Protein AF-A0A966PW19-F1 (afdb_monomer_lite)

Radius of gyration: 15.67 Å; chains: 1; bounding box: 40×34×44 Å

Structure (mmCIF, N/CA/C/O backbone):
data_AF-A0A966PW19-F1
#
_entry.id   AF-A0A966PW19-F1
#
loop_
_atom_site.group_PDB
_atom_site.id
_atom_site.type_symbol
_atom_site.label_atom_id
_atom_site.label_alt_id
_atom_site.label_comp_id
_atom_site.label_asym_id
_atom_site.label_entity_id
_atom_site.label_seq_id
_atom_site.pdbx_PDB_ins_code
_atom_site.Cartn_x
_atom_site.Cartn_y
_atom_site.Cartn_z
_atom_site.occupancy
_atom_site.B_iso_or_equiv
_atom_site.auth_seq_id
_atom_site.auth_comp_id
_atom_site.auth_asym_id
_atom_site.auth_atom_id
_atom_site.pdbx_PDB_model_num
ATOM 1 N N . MET A 1 1 ? -15.808 0.873 10.551 1.00 94.31 1 MET A N 1
ATOM 2 C CA . MET A 1 1 ? -14.466 1.493 10.553 1.00 94.31 1 MET A CA 1
ATOM 3 C C . MET A 1 1 ? -14.352 2.366 9.323 1.00 94.31 1 MET A C 1
ATOM 5 O O . MET A 1 1 ? -14.835 1.969 8.266 1.00 94.31 1 MET A O 1
ATOM 9 N N . ARG A 1 2 ? -13.757 3.544 9.456 1.00 96.56 2 ARG A N 1
ATOM 10 C CA . ARG A 1 2 ? -13.567 4.499 8.374 1.00 96.56 2 ARG A CA 1
ATOM 11 C C . ARG A 1 2 ? -12.199 4.274 7.739 1.00 96.56 2 ARG A C 1
ATOM 13 O O . ARG A 1 2 ? -11.193 4.215 8.448 1.00 96.56 2 ARG A O 1
ATOM 20 N N . ILE A 1 3 ? -12.162 4.140 6.419 1.00 96.69 3 ILE A N 1
ATOM 21 C CA . ILE A 1 3 ? -10.943 3.849 5.664 1.00 96.69 3 ILE A CA 1
ATOM 22 C C . ILE A 1 3 ? -10.551 5.012 4.762 1.00 96.69 3 ILE A C 1
ATOM 24 O O . ILE A 1 3 ? -11.397 5.697 4.180 1.00 96.69 3 ILE A O 1
ATOM 28 N N . LEU A 1 4 ? -9.244 5.205 4.626 1.00 95.94 4 LEU A N 1
ATOM 29 C CA . LEU A 1 4 ? -8.656 6.117 3.665 1.00 95.94 4 LEU A CA 1
ATOM 30 C C . LEU A 1 4 ? -7.568 5.419 2.852 1.00 95.94 4 LEU A C 1
ATOM 32 O O . LEU A 1 4 ? -6.870 4.535 3.340 1.00 95.94 4 LEU A O 1
ATOM 36 N N . ILE A 1 5 ? -7.450 5.785 1.584 1.00 95.44 5 ILE A N 1
ATOM 37 C CA . ILE A 1 5 ? -6.568 5.112 0.636 1.00 95.44 5 ILE A CA 1
ATOM 38 C C . ILE A 1 5 ? -5.704 6.142 -0.075 1.00 95.44 5 ILE A C 1
ATOM 40 O O . ILE A 1 5 ? -6.200 7.175 -0.518 1.00 95.44 5 ILE A O 1
ATOM 44 N N . THR A 1 6 ? -4.410 5.870 -0.196 1.00 95.56 6 THR A N 1
ATOM 45 C CA . THR A 1 6 ? -3.459 6.713 -0.933 1.00 95.56 6 THR A CA 1
ATOM 46 C C . THR A 1 6 ? -2.477 5.841 -1.710 1.00 95.56 6 THR A C 1
ATOM 48 O O . THR A 1 6 ? -2.189 4.708 -1.321 1.00 95.56 6 THR A O 1
ATOM 51 N N . GLY A 1 7 ? -1.997 6.328 -2.849 1.00 94.31 7 GLY A N 1
ATOM 52 C CA . GLY A 1 7 ? -1.055 5.589 -3.682 1.00 94.31 7 GLY A CA 1
ATOM 53 C C . GLY A 1 7 ? -0.977 6.121 -5.104 1.00 94.31 7 GLY A C 1
ATOM 54 O O . GLY A 1 7 ? -1.360 7.252 -5.392 1.00 94.31 7 GLY A O 1
ATOM 55 N N . ASP A 1 8 ? -0.479 5.290 -6.005 1.00 89.81 8 ASP A N 1
ATOM 56 C CA . ASP A 1 8 ? -0.258 5.632 -7.404 1.00 89.81 8 ASP A CA 1
ATOM 57 C C . ASP A 1 8 ? -1.395 5.118 -8.323 1.00 89.81 8 ASP A C 1
ATOM 59 O O . ASP A 1 8 ? -2.581 5.160 -7.982 1.00 89.81 8 ASP A O 1
ATOM 63 N N . SER A 1 9 ? -1.060 4.631 -9.525 1.00 87.31 9 SER A N 1
ATOM 64 C CA . SER A 1 9 ? -2.015 4.001 -10.441 1.00 87.31 9 SER A CA 1
ATOM 65 C C . SER A 1 9 ? -2.756 2.802 -9.847 1.00 87.31 9 SER A C 1
ATOM 67 O O . SER A 1 9 ? -3.875 2.547 -10.288 1.00 87.31 9 SER A O 1
ATOM 69 N N . PHE A 1 10 ? -2.192 2.101 -8.857 1.00 88.25 10 PHE A N 1
ATOM 70 C CA . PHE A 1 10 ? -2.836 0.939 -8.231 1.00 88.25 10 PHE A CA 1
ATOM 71 C C . PHE A 1 10 ? -4.074 1.312 -7.403 1.00 88.25 10 PHE A C 1
ATOM 73 O O . PHE A 1 10 ? -4.913 0.451 -7.133 1.00 88.25 10 PHE A O 1
ATOM 80 N N . THR A 1 11 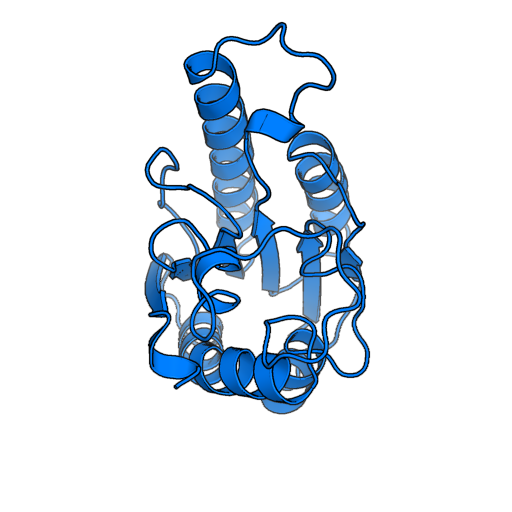? -4.212 2.590 -7.036 1.00 89.94 11 THR A N 1
ATOM 81 C CA . THR A 1 11 ? -5.345 3.129 -6.269 1.00 89.94 11 THR A CA 1
ATOM 82 C C . THR A 1 11 ? -6.084 4.253 -7.000 1.00 89.94 11 THR A C 1
ATOM 84 O O . THR A 1 11 ? -6.960 4.894 -6.423 1.00 89.94 11 THR A O 1
ATOM 87 N N . TYR A 1 12 ? -5.767 4.508 -8.277 1.00 84.94 12 TYR A N 1
ATOM 88 C CA . TYR A 1 12 ? -6.318 5.637 -9.044 1.00 84.94 12 TYR A CA 1
ATOM 89 C C . TYR A 1 12 ? -7.846 5.617 -9.181 1.00 84.94 12 TYR A C 1
ATOM 91 O O . TYR A 1 12 ? -8.479 6.669 -9.270 1.00 84.94 12 TYR A O 1
ATOM 99 N N . SER A 1 13 ? -8.451 4.431 -9.210 1.00 82.94 13 SER A N 1
ATOM 100 C CA . SER A 1 13 ? -9.901 4.269 -9.282 1.00 82.94 13 SER A CA 1
ATOM 101 C C . SER A 1 13 ? -10.420 3.378 -8.164 1.00 82.94 13 SER A C 1
ATOM 103 O O . SER A 1 13 ? -9.838 2.342 -7.853 1.00 82.94 13 SER A O 1
ATOM 105 N N . TYR A 1 14 ? -11.568 3.758 -7.606 1.00 82.25 14 TYR A N 1
ATOM 106 C CA . TYR A 1 14 ? -12.263 2.955 -6.603 1.00 82.25 14 TYR A CA 1
ATOM 107 C C . TYR A 1 14 ? -13.232 1.943 -7.225 1.00 82.25 14 TYR A C 1
ATOM 109 O O . TYR A 1 14 ? -13.159 0.757 -6.933 1.00 82.25 14 TYR A O 1
ATOM 117 N N . LYS A 1 15 ? -14.134 2.401 -8.102 1.00 86.38 15 LYS A N 1
ATOM 118 C CA . LYS A 1 15 ? -15.212 1.559 -8.639 1.00 86.38 15 LYS A CA 1
ATOM 119 C C . LYS A 1 15 ? -14.673 0.408 -9.488 1.00 86.38 15 LYS A C 1
ATOM 121 O O . LYS A 1 15 ? -13.817 0.623 -10.344 1.00 86.38 15 LYS A O 1
ATOM 126 N N . ASN A 1 16 ? -15.254 -0.771 -9.300 1.00 85.31 16 ASN A N 1
ATOM 127 C CA . ASN A 1 16 ? -14.919 -2.045 -9.927 1.00 85.31 16 ASN A CA 1
ATOM 128 C C . ASN A 1 16 ? -13.482 -2.527 -9.665 1.00 85.31 16 ASN A C 1
ATOM 130 O O . ASN A 1 16 ? -12.959 -3.321 -10.450 1.00 85.31 16 ASN A O 1
ATOM 134 N N . THR A 1 17 ? -12.840 -2.075 -8.582 1.00 90.12 17 THR A N 1
ATOM 135 C CA . THR A 1 17 ? -11.475 -2.494 -8.231 1.00 90.12 17 THR A CA 1
ATOM 136 C C . THR A 1 17 ? -11.429 -3.388 -6.996 1.00 90.12 17 THR A C 1
ATOM 138 O O . THR A 1 17 ? -12.411 -3.554 -6.269 1.00 90.12 17 THR A O 1
ATOM 141 N N . TRP A 1 18 ? -10.259 -3.979 -6.739 1.00 91.75 18 TRP A N 1
ATOM 142 C CA . TRP A 1 18 ? -10.003 -4.767 -5.529 1.00 91.75 18 TRP A CA 1
ATOM 143 C C . TRP A 1 18 ? -10.274 -3.956 -4.253 1.00 91.75 18 TRP A C 1
ATOM 145 O O . TRP A 1 18 ? -10.666 -4.516 -3.234 1.00 91.75 18 TRP A O 1
ATOM 155 N N . ILE A 1 19 ? -10.120 -2.634 -4.330 1.00 93.31 19 ILE A N 1
ATOM 156 C CA . ILE A 1 19 ? -10.335 -1.707 -3.226 1.00 93.31 19 ILE A CA 1
ATOM 157 C C . ILE A 1 19 ? -11.810 -1.647 -2.837 1.00 93.31 19 ILE A C 1
ATOM 159 O O . ILE A 1 19 ? -12.136 -1.760 -1.657 1.00 93.31 19 ILE A O 1
ATOM 163 N N . GLU A 1 20 ? -12.702 -1.484 -3.817 1.00 94.94 20 GLU A N 1
ATOM 164 C CA . GLU A 1 20 ? -14.146 -1.485 -3.569 1.00 94.94 20 GLU A CA 1
ATOM 165 C C . GLU A 1 20 ? -14.599 -2.823 -2.992 1.00 94.94 20 GLU A C 1
ATOM 167 O O . GLU A 1 20 ? -15.373 -2.849 -2.038 1.00 94.94 20 GLU A O 1
ATOM 172 N N . ARG A 1 21 ? -14.046 -3.933 -3.494 1.00 95.62 21 ARG A N 1
ATOM 173 C CA . ARG A 1 21 ? -14.307 -5.266 -2.935 1.00 95.62 21 ARG A CA 1
ATOM 174 C C . ARG A 1 21 ? -13.870 -5.361 -1.474 1.00 95.62 21 ARG A C 1
ATOM 176 O O . ARG A 1 21 ? -14.663 -5.792 -0.647 1.00 95.62 21 ARG A O 1
ATOM 183 N N . VAL A 1 22 ? -12.657 -4.909 -1.141 1.00 96.00 22 VAL A N 1
ATOM 184 C CA . VAL A 1 22 ? -12.165 -4.856 0.248 1.00 96.00 22 VAL A CA 1
ATOM 185 C C . VAL A 1 22 ? -13.089 -4.021 1.130 1.00 96.00 22 VAL A C 1
ATOM 187 O O . VAL A 1 22 ? -13.447 -4.465 2.217 1.00 96.00 22 VAL A O 1
ATOM 190 N N . CYS A 1 23 ? -13.495 -2.833 0.677 1.00 96.19 23 CYS A N 1
ATOM 191 C CA . CYS A 1 23 ? -14.346 -1.955 1.476 1.00 96.19 23 CYS A CA 1
ATOM 192 C C . CYS A 1 23 ? -15.732 -2.567 1.711 1.00 96.19 23 CYS A C 1
ATOM 194 O O . CYS A 1 23 ? -16.206 -2.571 2.844 1.00 96.19 23 CYS A O 1
ATOM 196 N N . ASN A 1 24 ? -16.345 -3.142 0.676 1.00 96.38 24 ASN A N 1
ATOM 197 C CA . ASN A 1 24 ? -17.667 -3.759 0.773 1.00 96.38 24 ASN A CA 1
ATOM 198 C C . ASN A 1 24 ? -17.651 -5.010 1.667 1.00 96.38 24 ASN A C 1
ATOM 200 O O . ASN A 1 24 ? -18.450 -5.116 2.591 1.00 96.38 24 ASN A O 1
ATOM 204 N N . GLU A 1 25 ? -16.712 -5.932 1.444 1.00 96.94 25 GLU A N 1
ATOM 205 C CA . GLU A 1 25 ? -16.623 -7.209 2.176 1.00 96.94 25 GLU A CA 1
ATOM 206 C C . GLU A 1 25 ? -16.239 -7.047 3.653 1.00 96.94 25 GLU A C 1
ATOM 208 O O . GLU A 1 25 ? -16.471 -7.938 4.475 1.00 96.94 25 GLU A O 1
ATOM 213 N N . LEU A 1 26 ? -15.609 -5.924 3.999 1.00 96.75 26 LEU A N 1
ATOM 214 C CA . LEU A 1 26 ? -15.188 -5.608 5.362 1.00 96.75 26 LEU A CA 1
ATOM 215 C C . LEU A 1 26 ? -16.032 -4.504 6.009 1.00 96.75 26 LEU A C 1
ATOM 217 O O . LEU A 1 26 ? -15.710 -4.081 7.119 1.00 96.75 26 LEU A O 1
ATOM 221 N N . ASN A 1 27 ? -17.108 -4.055 5.351 1.00 96.44 27 ASN A N 1
ATOM 222 C CA . ASN A 1 27 ? -17.975 -2.964 5.811 1.00 96.44 27 ASN A CA 1
ATOM 223 C C . ASN A 1 27 ? -17.180 -1.706 6.225 1.00 96.44 27 ASN A C 1
ATOM 225 O O . ASN A 1 27 ? -17.404 -1.120 7.291 1.00 96.44 27 ASN A O 1
ATOM 229 N N . LEU A 1 28 ? -16.207 -1.314 5.398 1.00 96.12 28 LEU A N 1
ATOM 230 C CA . LEU A 1 28 ? -15.382 -0.129 5.612 1.00 96.12 28 LEU A CA 1
ATOM 231 C C . LEU A 1 28 ? -16.003 1.078 4.912 1.00 96.12 28 LEU A C 1
ATOM 233 O O . LEU A 1 28 ? -16.248 1.065 3.707 1.00 96.12 28 LEU A O 1
ATOM 237 N N . GLU A 1 29 ? -16.217 2.147 5.670 1.00 96.06 29 GLU A N 1
ATOM 238 C CA . GLU A 1 29 ? -16.720 3.409 5.139 1.00 96.06 29 GLU A CA 1
ATOM 239 C C . GLU A 1 29 ? -15.558 4.197 4.533 1.00 96.06 29 GLU A C 1
ATOM 241 O O . GLU A 1 29 ? -14.697 4.710 5.253 1.00 96.06 29 GLU A O 1
ATOM 246 N N . MET A 1 30 ? -15.502 4.283 3.205 1.00 94.31 30 MET A N 1
ATOM 247 C CA . MET A 1 30 ? -14.432 5.017 2.543 1.00 94.31 30 MET A CA 1
ATOM 248 C C . MET A 1 30 ? -14.639 6.529 2.658 1.00 94.31 30 MET A C 1
ATOM 250 O O . MET A 1 30 ? -15.572 7.084 2.084 1.00 94.31 30 MET A O 1
ATOM 254 N N . ILE A 1 31 ? -13.718 7.198 3.352 1.00 93.56 31 ILE A N 1
ATOM 255 C CA . ILE A 1 31 ? -13.714 8.659 3.503 1.00 93.56 31 ILE A CA 1
ATOM 256 C C . ILE A 1 31 ? -13.192 9.314 2.222 1.00 93.56 31 ILE A C 1
ATOM 258 O O . ILE A 1 31 ? -13.778 10.265 1.708 1.00 93.56 31 ILE A O 1
ATOM 262 N N . SER A 1 32 ? -12.052 8.832 1.726 1.00 91.25 32 SER A N 1
ATOM 263 C CA . SER A 1 32 ? -11.423 9.344 0.512 1.00 91.25 32 SER A CA 1
ATOM 264 C C . SER A 1 32 ? -10.416 8.358 -0.077 1.00 91.25 32 SER A C 1
ATOM 266 O O . SER A 1 32 ? -9.899 7.464 0.597 1.00 91.25 32 SER A O 1
ATOM 268 N N . CYS A 1 33 ? -10.145 8.542 -1.369 1.00 92.25 33 CYS A N 1
ATOM 269 C CA . CYS A 1 33 ? -9.164 7.785 -2.133 1.00 92.25 33 CYS A CA 1
ATOM 270 C C . CYS A 1 33 ? -8.291 8.768 -2.922 1.00 92.25 33 CYS A C 1
ATOM 272 O O . CYS A 1 33 ? -8.776 9.448 -3.826 1.00 92.25 33 CYS A O 1
ATOM 274 N N . TYR A 1 34 ? -7.012 8.858 -2.564 1.00 91.56 34 TYR A N 1
ATOM 275 C CA . TYR A 1 34 ? -6.007 9.733 -3.167 1.00 91.56 34 TYR A CA 1
ATOM 276 C C . TYR A 1 34 ? -5.010 8.935 -4.012 1.00 91.56 34 TYR A C 1
ATOM 278 O O . TYR A 1 34 ? -3.802 9.000 -3.789 1.00 91.56 34 TYR A O 1
ATOM 286 N N . GLY A 1 35 ? -5.523 8.164 -4.968 1.00 88.06 35 GLY A N 1
ATOM 287 C CA . GLY A 1 35 ? -4.700 7.489 -5.965 1.00 88.06 35 GLY A CA 1
ATOM 288 C C . GLY A 1 35 ? -4.537 8.333 -7.219 1.00 88.06 35 GLY A C 1
ATOM 289 O O . GLY A 1 35 ? -5.527 8.814 -7.773 1.00 88.06 35 GLY A O 1
ATOM 290 N N . PHE A 1 36 ? -3.308 8.504 -7.706 1.00 87.31 36 PHE A N 1
ATOM 291 C CA . PHE A 1 36 ? -3.072 9.183 -8.982 1.00 87.31 36 PHE A CA 1
ATOM 292 C C . PHE A 1 36 ? -2.024 8.452 -9.819 1.00 87.31 36 PHE A C 1
ATOM 294 O O . PHE A 1 36 ? -0.955 8.074 -9.338 1.00 87.31 36 PHE A O 1
ATOM 301 N N . ARG A 1 37 ? -2.318 8.271 -11.111 1.00 85.56 37 ARG A N 1
ATOM 302 C CA . ARG A 1 37 ? -1.411 7.593 -12.046 1.00 85.56 37 ARG A CA 1
ATOM 303 C C . ARG A 1 37 ? -0.064 8.312 -12.095 1.00 85.56 37 ARG A C 1
ATOM 305 O O . ARG A 1 37 ? -0.023 9.527 -12.257 1.00 85.56 37 ARG A O 1
ATOM 312 N N . GLY A 1 38 ? 1.023 7.551 -11.999 1.00 82.75 38 GLY A N 1
ATOM 313 C CA . GLY A 1 38 ? 2.372 8.104 -12.128 1.00 82.75 38 GLY A CA 1
ATOM 314 C C . GLY A 1 38 ? 2.892 8.847 -10.897 1.00 82.75 38 GLY A C 1
ATOM 315 O O . GLY A 1 38 ? 3.913 9.517 -11.012 1.00 82.75 38 GLY A O 1
ATOM 316 N N . GLN A 1 39 ? 2.226 8.772 -9.737 1.00 87.81 39 GLN A N 1
ATOM 317 C CA . GLN A 1 39 ? 2.712 9.481 -8.553 1.00 87.81 39 GLN A CA 1
ATOM 318 C C . GLN A 1 39 ? 4.084 9.007 -8.088 1.00 87.81 39 GLN A C 1
ATOM 320 O O . GLN A 1 39 ? 4.410 7.825 -8.147 1.00 87.81 39 GLN A O 1
ATOM 325 N N . SER A 1 40 ? 4.859 9.966 -7.589 1.00 91.38 40 SER A N 1
ATOM 326 C CA . SER A 1 40 ? 6.069 9.727 -6.815 1.00 91.38 40 SER A CA 1
ATOM 327 C C . SER A 1 40 ? 5.730 9.465 -5.349 1.00 91.38 40 SER A C 1
ATOM 329 O O . SER A 1 40 ? 4.672 9.878 -4.861 1.00 91.38 40 SER A O 1
ATOM 331 N N . GLN A 1 41 ? 6.657 8.855 -4.606 1.00 92.75 41 GLN A N 1
ATOM 332 C CA . GLN A 1 41 ? 6.454 8.635 -3.173 1.00 92.75 41 GLN A CA 1
ATOM 333 C C . GLN A 1 41 ? 6.279 9.956 -2.401 1.00 92.75 41 GLN A C 1
ATOM 335 O O . GLN A 1 41 ? 5.498 9.992 -1.456 1.00 92.75 41 GLN A O 1
ATOM 340 N N . TYR A 1 42 ? 6.910 11.060 -2.824 1.00 92.75 42 TYR A N 1
ATOM 341 C CA . TYR A 1 42 ? 6.674 12.377 -2.215 1.00 92.75 42 TYR A CA 1
ATOM 342 C C . TYR A 1 42 ? 5.201 12.787 -2.279 1.00 92.75 42 TYR A C 1
ATOM 344 O O . TYR A 1 42 ? 4.644 13.242 -1.287 1.00 92.75 42 TYR A O 1
ATOM 352 N N . LYS A 1 43 ? 4.537 12.578 -3.422 1.00 93.12 43 LYS A N 1
ATOM 353 C CA . LYS A 1 43 ? 3.112 12.906 -3.564 1.00 93.12 43 LYS A CA 1
ATOM 354 C C . LYS A 1 43 ? 2.215 11.971 -2.763 1.00 93.12 43 LYS A C 1
ATOM 356 O O . LYS A 1 43 ? 1.225 12.431 -2.199 1.00 93.12 43 LYS A O 1
ATOM 361 N N . ILE A 1 44 ? 2.579 10.693 -2.674 1.00 95.06 44 ILE A N 1
ATOM 362 C CA . ILE A 1 44 ? 1.877 9.723 -1.825 1.00 95.06 44 ILE A CA 1
ATOM 363 C C . ILE A 1 44 ? 1.988 10.134 -0.352 1.00 95.06 44 ILE A C 1
ATOM 365 O O . ILE A 1 44 ? 0.985 10.099 0.359 1.00 95.06 44 ILE A O 1
ATOM 369 N N . TYR A 1 45 ? 3.167 10.587 0.083 1.00 96.38 45 TYR A N 1
ATOM 370 C CA . TYR A 1 45 ? 3.410 11.097 1.431 1.00 96.38 45 TYR A CA 1
ATOM 371 C C . TYR A 1 45 ? 2.655 12.410 1.708 1.00 96.38 45 TYR A C 1
ATOM 373 O O . TYR A 1 45 ? 1.949 12.513 2.708 1.00 96.38 45 TYR A O 1
ATOM 381 N N . ASP A 1 46 ? 2.696 13.385 0.793 1.00 94.69 46 ASP A N 1
ATOM 382 C CA . ASP A 1 46 ? 1.912 14.627 0.904 1.00 94.69 46 ASP A CA 1
ATOM 383 C C . ASP A 1 46 ? 0.415 14.331 1.058 1.00 94.69 46 ASP A C 1
ATOM 385 O O . ASP A 1 46 ? -0.291 14.960 1.852 1.00 94.69 46 ASP A O 1
ATOM 389 N N . ASN A 1 47 ? -0.085 13.370 0.276 1.00 94.62 47 ASN A N 1
ATOM 390 C CA . ASN A 1 47 ? -1.458 12.909 0.379 1.00 94.62 47 ASN A CA 1
ATOM 391 C C . ASN A 1 47 ? -1.688 12.246 1.734 1.00 94.62 47 ASN A C 1
ATOM 393 O O . ASN A 1 47 ? -2.622 12.657 2.416 1.00 94.62 47 ASN A O 1
ATOM 397 N N . PHE A 1 48 ? -0.816 11.322 2.158 1.00 96.06 48 PHE A N 1
ATOM 398 C CA . PHE A 1 48 ? -0.855 10.673 3.472 1.00 96.06 48 PHE A CA 1
ATOM 399 C C . PHE A 1 48 ? -1.009 11.676 4.620 1.00 96.06 48 PHE A C 1
ATOM 401 O O . PHE A 1 48 ? -1.908 11.517 5.441 1.00 96.06 48 PHE A O 1
ATOM 408 N N . ILE A 1 49 ? -0.227 12.753 4.656 1.00 95.69 49 ILE A N 1
ATOM 409 C CA . ILE A 1 49 ? -0.350 13.761 5.719 1.00 95.69 49 ILE A CA 1
ATOM 410 C C . ILE A 1 49 ? -1.752 14.386 5.746 1.00 95.69 49 ILE A C 1
ATOM 412 O O . ILE A 1 49 ? -2.341 14.548 6.816 1.00 95.69 49 ILE A O 1
ATOM 416 N N . LYS A 1 50 ? -2.353 14.650 4.579 1.00 91.94 50 LYS A N 1
ATOM 417 C CA . LYS A 1 50 ? -3.748 15.121 4.488 1.00 91.94 50 LYS A CA 1
ATOM 418 C C . LYS A 1 50 ? -4.744 14.058 4.958 1.00 91.94 50 LYS A C 1
ATOM 420 O O . LYS A 1 50 ? -5.781 14.410 5.516 1.00 91.94 50 LYS A O 1
ATOM 425 N N . THR A 1 51 ? -4.429 12.772 4.775 1.00 88.75 51 THR A N 1
ATOM 426 C CA . THR A 1 51 ? -5.266 11.642 5.223 1.00 88.75 51 THR A CA 1
ATOM 427 C C . THR A 1 51 ? -5.345 11.505 6.742 1.00 88.75 51 THR A C 1
ATOM 429 O O . THR A 1 51 ? -6.305 10.928 7.243 1.00 88.75 51 THR A O 1
ATOM 432 N N . LEU A 1 52 ? -4.398 12.082 7.490 1.00 92.00 52 LEU A N 1
ATOM 433 C CA . LEU A 1 52 ? -4.411 12.044 8.955 1.00 92.00 52 LEU A CA 1
ATOM 434 C C . LEU A 1 52 ? -5.462 12.984 9.568 1.00 92.00 52 LEU A C 1
ATOM 436 O O . LEU A 1 52 ? -5.970 12.706 10.652 1.00 92.00 52 LEU A O 1
ATOM 440 N N . VAL A 1 53 ? -5.814 14.079 8.882 1.00 92.12 53 VAL A N 1
ATOM 441 C CA . VAL A 1 53 ? -6.786 15.085 9.356 1.00 92.12 53 VAL A CA 1
ATOM 442 C C . VAL A 1 53 ? -8.178 14.500 9.641 1.00 92.12 53 VAL A C 1
ATOM 444 O O . VAL A 1 53 ? -8.706 14.764 10.721 1.00 92.12 53 VAL A O 1
ATOM 447 N N . PRO A 1 54 ? -8.797 13.701 8.746 1.00 91.75 54 PRO A N 1
ATOM 448 C CA . PRO A 1 54 ? -10.116 13.125 9.005 1.00 91.75 54 PRO A CA 1
ATOM 449 C C . PRO A 1 54 ? -10.129 12.013 10.066 1.00 91.75 54 PRO A C 1
ATOM 451 O O . PRO A 1 54 ? -11.217 11.510 10.353 1.00 91.75 54 PRO A O 1
ATOM 454 N N . GLN A 1 55 ? -8.968 11.643 10.629 1.00 91.88 55 GLN A N 1
ATOM 455 C CA . GLN A 1 55 ? -8.791 10.583 11.630 1.00 91.88 55 GLN A CA 1
ATOM 456 C C . GLN A 1 55 ? -9.437 9.251 11.198 1.00 91.88 55 GLN A C 1
ATOM 458 O O . GLN A 1 55 ? -10.461 8.849 11.755 1.00 91.88 55 GLN A O 1
ATOM 463 N N . PRO A 1 56 ? -8.903 8.595 10.151 1.00 96.19 56 PRO A N 1
ATOM 464 C CA . PRO A 1 56 ? -9.377 7.280 9.731 1.00 96.19 56 PRO A CA 1
ATOM 465 C C . PRO A 1 56 ? -8.997 6.201 10.751 1.00 96.19 56 PRO A C 1
ATOM 467 O O . PRO A 1 56 ? -7.978 6.315 11.425 1.00 96.19 56 PRO A O 1
ATOM 470 N N . ASP A 1 57 ? -9.764 5.112 10.795 1.00 96.25 57 ASP A N 1
ATOM 471 C CA . ASP A 1 57 ? -9.406 3.922 11.577 1.00 96.25 57 ASP A CA 1
ATOM 472 C C . ASP A 1 57 ? -8.375 3.059 10.829 1.00 96.25 57 ASP A C 1
ATOM 474 O O . ASP A 1 57 ? -7.550 2.376 11.438 1.00 96.25 57 ASP A O 1
ATOM 478 N N . VAL A 1 58 ? -8.436 3.079 9.490 1.00 97.12 58 VAL A N 1
ATOM 479 C CA . VAL A 1 58 ? -7.591 2.281 8.593 1.00 97.12 58 VAL A CA 1
ATOM 480 C C . VAL A 1 58 ? -7.049 3.145 7.457 1.00 97.12 58 VAL A C 1
ATOM 482 O O . VAL A 1 58 ? -7.801 3.896 6.834 1.00 97.12 58 VAL A O 1
ATOM 485 N N . ILE A 1 59 ? -5.767 2.992 7.129 1.00 97.38 59 ILE A N 1
ATOM 486 C CA . ILE A 1 59 ? -5.164 3.558 5.920 1.00 97.38 59 ILE A CA 1
ATOM 487 C C . ILE A 1 59 ? -4.555 2.444 5.070 1.00 97.38 59 ILE A C 1
ATOM 489 O O . ILE A 1 59 ? -3.713 1.687 5.550 1.00 97.38 59 ILE A O 1
ATOM 493 N N . ILE A 1 60 ? -4.932 2.380 3.791 1.00 97.31 60 ILE A N 1
ATOM 494 C CA . ILE A 1 60 ? -4.217 1.595 2.776 1.00 97.31 60 ILE A CA 1
ATOM 495 C C . ILE A 1 60 ? -3.248 2.513 2.034 1.00 97.31 60 ILE A C 1
ATOM 497 O O . ILE A 1 60 ? -3.643 3.558 1.512 1.00 97.31 60 ILE A O 1
ATOM 501 N N . VAL A 1 61 ? -1.990 2.088 1.939 1.00 97.19 61 VAL A N 1
ATOM 502 C CA . VAL A 1 61 ? -0.944 2.783 1.191 1.00 97.19 61 VAL A CA 1
ATOM 503 C C . VAL A 1 61 ? -0.354 1.852 0.146 1.00 97.19 61 VAL A C 1
ATOM 505 O O . VAL A 1 61 ? 0.262 0.841 0.484 1.00 97.19 61 VAL A O 1
ATOM 508 N N . CYS A 1 62 ? -0.518 2.216 -1.125 1.00 95.88 62 CYS A N 1
ATOM 509 C CA . CYS A 1 62 ? 0.202 1.582 -2.225 1.00 95.88 62 CYS A CA 1
ATOM 510 C C . CYS A 1 62 ? 1.496 2.355 -2.500 1.00 95.88 62 CYS A C 1
ATOM 512 O O . CYS A 1 62 ? 1.441 3.500 -2.948 1.00 95.88 62 CYS A O 1
ATOM 514 N N . HIS A 1 63 ? 2.649 1.754 -2.192 1.00 95.50 63 HIS A N 1
ATOM 515 C CA . HIS A 1 63 ? 3.960 2.397 -2.343 1.00 95.50 63 HIS A CA 1
ATOM 516 C C . HIS A 1 63 ? 4.489 2.209 -3.764 1.00 95.50 63 HIS A C 1
ATOM 518 O O . HIS A 1 63 ? 4.542 1.088 -4.271 1.00 95.50 63 HIS A O 1
ATOM 524 N N . THR A 1 64 ? 4.892 3.308 -4.396 1.00 93.38 64 THR A N 1
ATOM 525 C CA . THR A 1 64 ? 5.368 3.327 -5.788 1.00 93.38 64 THR A CA 1
ATOM 526 C C . THR A 1 64 ? 6.862 2.999 -5.891 1.00 93.38 64 THR A C 1
ATOM 528 O O . THR A 1 64 ? 7.562 2.856 -4.895 1.00 93.38 64 THR A O 1
ATOM 531 N N . GLU A 1 65 ? 7.371 2.910 -7.112 1.00 90.50 65 GLU A N 1
ATOM 532 C CA . GLU A 1 65 ? 8.789 2.747 -7.425 1.00 90.50 65 GLU A CA 1
ATOM 533 C C . GLU A 1 65 ? 9.655 3.923 -6.919 1.00 90.50 65 GLU A C 1
ATOM 535 O O . GLU A 1 65 ? 9.332 5.088 -7.182 1.00 90.50 65 GLU A O 1
ATOM 540 N N . PHE A 1 66 ? 10.781 3.636 -6.244 1.00 88.12 66 PHE A N 1
ATOM 541 C CA . PHE A 1 66 ? 11.706 4.660 -5.720 1.00 88.12 66 PHE A CA 1
ATOM 542 C C . PHE A 1 66 ? 12.268 5.574 -6.815 1.00 88.12 66 PHE A C 1
ATOM 544 O O . PHE A 1 66 ? 12.528 6.749 -6.563 1.00 88.12 66 PHE A O 1
ATOM 551 N N . THR A 1 67 ? 12.427 5.070 -8.041 1.00 84.38 67 THR A N 1
ATOM 552 C CA . THR A 1 67 ? 12.968 5.838 -9.175 1.00 84.38 67 THR A CA 1
ATOM 553 C C . THR A 1 67 ? 12.082 7.029 -9.540 1.00 84.38 67 THR A C 1
ATOM 555 O O . TH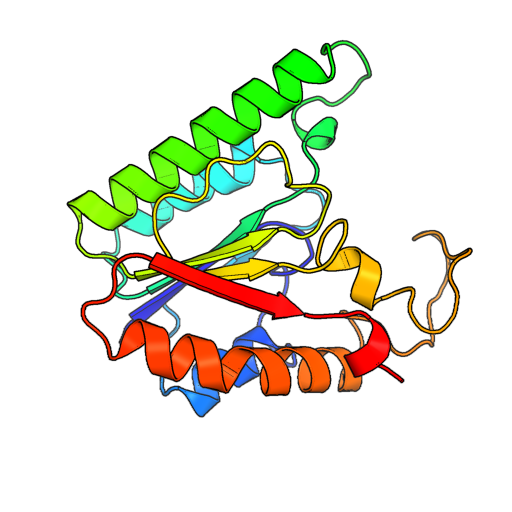R A 1 67 ? 12.578 8.038 -10.030 1.00 84.38 67 THR A O 1
ATOM 558 N N . ARG A 1 68 ? 10.782 6.979 -9.213 1.00 81.50 68 ARG A N 1
ATOM 559 C CA . ARG A 1 68 ? 9.835 8.078 -9.455 1.00 81.50 68 ARG A CA 1
ATOM 560 C C . ARG A 1 68 ? 9.967 9.236 -8.478 1.00 81.50 68 ARG A C 1
ATOM 562 O O . ARG A 1 68 ? 9.296 10.248 -8.659 1.00 81.50 68 ARG A O 1
ATOM 569 N N . LEU A 1 69 ? 10.799 9.119 -7.440 1.00 76.12 69 LEU A N 1
ATOM 570 C CA . LEU A 1 69 ? 11.139 10.255 -6.578 1.00 76.12 69 LEU A CA 1
ATOM 571 C C . LEU A 1 69 ? 11.781 11.401 -7.369 1.00 76.12 69 LEU A C 1
ATOM 573 O O . LEU A 1 69 ? 11.618 12.558 -6.984 1.00 76.12 69 LEU A O 1
ATOM 577 N N . TYR A 1 70 ? 12.445 11.083 -8.483 1.00 66.12 70 TYR A N 1
ATOM 578 C CA . TYR A 1 70 ? 13.140 12.048 -9.318 1.00 66.12 70 TYR A CA 1
ATOM 579 C C . TYR A 1 70 ? 12.724 11.865 -10.775 1.00 66.12 70 TYR A C 1
ATOM 581 O O . TYR A 1 70 ? 12.979 10.834 -11.391 1.00 66.12 70 TYR A O 1
ATOM 589 N N . ASN A 1 71 ? 12.106 12.896 -11.350 1.00 56.03 71 ASN A N 1
ATOM 590 C CA . ASN A 1 71 ? 12.157 13.055 -12.796 1.00 56.03 71 ASN A CA 1
ATOM 591 C C . ASN A 1 71 ? 13.627 13.336 -13.147 1.00 56.03 71 ASN A C 1
ATOM 593 O O . ASN A 1 71 ? 14.221 14.222 -12.543 1.00 56.03 71 ASN A O 1
ATOM 597 N N . GLU A 1 72 ? 14.187 12.606 -14.113 1.00 48.31 72 GLU A N 1
ATOM 598 C CA . GLU A 1 72 ? 15.455 12.943 -14.791 1.00 48.31 72 GLU A CA 1
ATOM 599 C C . GLU A 1 72 ? 16.773 12.522 -14.111 1.00 48.31 72 GLU A C 1
ATOM 601 O O . GLU A 1 72 ? 17.669 13.336 -13.951 1.00 48.31 72 GLU A O 1
ATOM 606 N N . GLY A 1 73 ? 16.960 11.235 -13.791 1.00 52.06 73 GLY A N 1
ATOM 607 C CA . GLY A 1 73 ? 18.286 10.577 -13.868 1.00 52.06 73 GLY A CA 1
ATOM 608 C C . GLY A 1 73 ? 19.447 11.125 -13.016 1.00 52.06 73 GLY A C 1
ATOM 609 O O . GLY A 1 73 ? 20.589 10.739 -13.249 1.00 52.06 73 GLY A O 1
ATOM 610 N N . LEU A 1 74 ? 19.182 12.009 -12.052 1.00 49.59 74 LEU A N 1
ATOM 611 C CA . LEU A 1 74 ? 20.205 12.752 -11.302 1.00 49.59 74 LEU A CA 1
ATOM 612 C C . LEU A 1 74 ? 20.338 12.324 -9.834 1.00 49.59 74 LEU A C 1
ATOM 614 O O . LEU A 1 74 ? 21.190 12.852 -9.122 1.00 49.59 74 LEU A O 1
ATOM 618 N N . ALA A 1 75 ? 19.520 11.381 -9.367 1.00 59.72 75 ALA A N 1
ATOM 619 C CA . ALA A 1 75 ? 19.601 10.871 -8.005 1.00 59.72 75 ALA A CA 1
ATOM 620 C C . ALA A 1 75 ? 20.258 9.491 -7.973 1.00 59.72 75 ALA A C 1
ATOM 622 O O . ALA A 1 75 ? 19.847 8.577 -8.687 1.00 59.72 75 ALA A O 1
ATOM 623 N N . ASP A 1 76 ? 21.256 9.356 -7.102 1.00 82.44 76 ASP A N 1
ATOM 624 C CA . ASP A 1 76 ? 21.816 8.072 -6.692 1.00 82.44 76 ASP A CA 1
ATOM 625 C C . ASP A 1 76 ? 20.684 7.123 -6.246 1.00 82.44 76 ASP A C 1
ATOM 627 O O . ASP A 1 76 ? 19.791 7.513 -5.486 1.00 82.44 76 ASP A O 1
ATOM 631 N N . ILE A 1 77 ? 20.706 5.880 -6.736 1.00 87.12 77 ILE A N 1
ATOM 632 C CA . ILE A 1 77 ? 19.715 4.847 -6.403 1.00 87.12 77 ILE A CA 1
ATOM 633 C C . ILE A 1 77 ? 19.635 4.663 -4.886 1.00 87.12 77 ILE A C 1
ATOM 635 O O . ILE A 1 77 ? 18.535 4.585 -4.335 1.00 87.12 77 ILE A O 1
ATOM 639 N N . GLU A 1 78 ? 20.781 4.657 -4.203 1.00 89.69 78 GLU A N 1
ATOM 640 C CA . GLU A 1 78 ? 20.832 4.480 -2.751 1.00 89.69 78 GLU A CA 1
ATOM 641 C C . GLU A 1 78 ? 20.220 5.668 -2.011 1.00 89.69 78 GLU A C 1
ATOM 643 O O . GLU A 1 78 ? 19.536 5.503 -0.994 1.00 89.69 78 GLU A O 1
ATOM 648 N N . PHE A 1 79 ? 20.379 6.873 -2.558 1.00 88.44 79 PHE A N 1
ATOM 649 C CA . PHE A 1 79 ? 19.711 8.056 -2.041 1.00 88.44 79 PHE A CA 1
ATOM 650 C C . PHE A 1 79 ? 18.190 7.955 -2.210 1.00 88.44 79 PHE A C 1
ATOM 652 O O . PHE A 1 79 ? 17.461 8.131 -1.234 1.00 88.44 79 PHE A O 1
ATOM 659 N N . ALA A 1 80 ? 17.693 7.594 -3.398 1.00 89.94 80 ALA A N 1
ATOM 660 C CA . ALA A 1 80 ? 16.258 7.428 -3.643 1.00 89.94 80 ALA A CA 1
ATOM 661 C C . ALA A 1 80 ? 15.633 6.353 -2.731 1.00 89.94 80 ALA A C 1
ATOM 663 O O . ALA A 1 80 ? 14.607 6.600 -2.090 1.00 89.94 80 ALA A O 1
ATOM 664 N N . LYS A 1 81 ? 16.289 5.193 -2.594 1.00 92.75 81 LYS A N 1
ATOM 665 C CA . LYS A 1 81 ? 15.886 4.132 -1.656 1.00 92.75 81 LYS A CA 1
ATOM 666 C C . LYS A 1 81 ? 15.859 4.632 -0.213 1.00 92.75 81 LYS A C 1
ATOM 668 O O . LYS A 1 81 ? 14.885 4.401 0.504 1.00 92.75 81 LYS A O 1
ATOM 673 N N . THR A 1 82 ? 16.886 5.376 0.203 1.00 93.69 82 THR A N 1
ATOM 674 C CA . THR A 1 82 ? 16.967 5.954 1.552 1.00 93.69 82 THR A CA 1
ATOM 675 C C . THR A 1 82 ? 15.830 6.933 1.819 1.00 93.69 82 THR A C 1
ATOM 677 O O . THR A 1 82 ? 15.179 6.834 2.859 1.00 93.69 82 THR A O 1
ATOM 680 N N . ILE A 1 83 ? 15.550 7.848 0.890 1.00 93.62 83 ILE A N 1
ATOM 681 C CA . ILE A 1 83 ? 14.451 8.806 1.025 1.00 93.62 83 ILE A CA 1
ATOM 682 C C . ILE A 1 83 ? 13.113 8.079 1.124 1.00 93.62 83 ILE A C 1
ATOM 684 O O . ILE A 1 83 ? 12.344 8.355 2.044 1.00 93.62 83 ILE A O 1
ATOM 688 N N . GLN A 1 84 ? 12.833 7.124 0.231 1.00 94.94 84 GLN A N 1
ATOM 689 C CA . GLN A 1 84 ? 11.582 6.371 0.304 1.00 94.94 84 GLN A CA 1
ATOM 690 C C . GLN A 1 84 ? 11.461 5.617 1.633 1.00 94.94 84 GLN A C 1
ATOM 692 O O . GLN A 1 84 ? 10.407 5.686 2.262 1.00 94.94 84 GLN A O 1
ATOM 697 N N . ARG A 1 85 ? 12.533 4.965 2.103 1.00 96.50 85 ARG A N 1
ATOM 698 C CA . ARG A 1 85 ? 12.556 4.295 3.411 1.00 96.50 85 ARG A CA 1
ATOM 699 C C . ARG A 1 85 ? 12.197 5.252 4.547 1.00 96.50 85 ARG A C 1
ATOM 701 O O . ARG A 1 85 ? 11.351 4.912 5.368 1.00 96.50 85 ARG A O 1
ATOM 708 N N . LEU A 1 86 ? 12.785 6.450 4.578 1.00 97.12 86 LEU A N 1
ATOM 709 C CA . LEU A 1 86 ? 12.503 7.452 5.612 1.00 97.12 86 LEU A CA 1
ATOM 710 C C . LEU A 1 86 ? 11.049 7.939 5.574 1.00 97.12 86 LEU A C 1
ATOM 712 O O . LEU A 1 86 ? 10.418 8.037 6.624 1.00 97.12 86 LEU A O 1
ATOM 716 N N . LEU A 1 87 ? 10.495 8.188 4.383 1.00 97.19 87 LEU A N 1
ATOM 717 C CA . LEU A 1 87 ? 9.091 8.584 4.235 1.00 97.19 87 LEU A CA 1
ATOM 718 C C . LEU A 1 87 ? 8.148 7.483 4.733 1.00 97.19 87 LEU A C 1
ATOM 720 O O . LEU A 1 87 ? 7.233 7.756 5.502 1.00 97.19 87 LEU A O 1
ATOM 724 N N . VAL A 1 88 ? 8.380 6.230 4.332 1.00 97.69 88 VAL A N 1
ATOM 725 C CA . VAL A 1 88 ? 7.546 5.092 4.751 1.00 97.69 88 VAL A CA 1
ATOM 726 C C . VAL A 1 88 ? 7.673 4.828 6.253 1.00 97.69 88 VAL A C 1
ATOM 728 O O . VAL A 1 88 ? 6.685 4.485 6.903 1.00 97.69 88 VAL A O 1
ATOM 731 N N . LYS A 1 89 ? 8.862 5.022 6.829 1.00 98.06 89 LYS A N 1
ATOM 732 C CA . LYS A 1 89 ? 9.078 4.942 8.274 1.00 98.06 89 LYS A CA 1
ATOM 733 C C . LYS A 1 89 ? 8.271 5.995 9.032 1.00 98.06 89 LYS A C 1
ATOM 735 O O . LYS A 1 89 ? 7.551 5.634 9.958 1.00 98.06 89 LYS A O 1
ATOM 740 N N . ASP A 1 90 ? 8.309 7.256 8.608 1.00 98.38 90 ASP A N 1
ATOM 741 C CA . ASP A 1 90 ? 7.482 8.287 9.244 1.00 98.38 90 ASP A CA 1
ATOM 742 C C . ASP A 1 90 ? 5.985 7.957 9.113 1.00 98.38 90 ASP A C 1
ATOM 744 O O . ASP A 1 90 ? 5.257 8.021 10.097 1.00 98.38 90 ASP A O 1
ATOM 748 N N . MET A 1 91 ? 5.515 7.485 7.951 1.00 98.00 91 MET A N 1
ATOM 749 C CA . MET A 1 91 ? 4.109 7.076 7.785 1.00 98.00 91 MET A CA 1
ATOM 750 C C . MET A 1 91 ? 3.684 5.998 8.795 1.00 98.00 91 MET A C 1
ATOM 752 O O . MET A 1 91 ? 2.605 6.090 9.391 1.00 98.00 91 MET A O 1
ATOM 756 N N . GLN A 1 92 ? 4.546 5.002 9.017 1.00 97.75 92 GLN A N 1
ATOM 757 C CA . GLN A 1 92 ? 4.354 3.960 10.026 1.00 97.75 92 GLN A CA 1
ATOM 758 C C . GLN A 1 92 ? 4.286 4.547 11.443 1.00 97.75 92 GLN A C 1
ATOM 760 O O . GLN A 1 92 ? 3.363 4.229 12.197 1.00 97.75 92 GLN A O 1
ATOM 765 N N . GLU A 1 93 ? 5.215 5.435 11.797 1.00 97.50 93 GLU A N 1
ATOM 766 C CA . GLU A 1 93 ? 5.257 6.102 13.102 1.00 97.50 93 GLU A CA 1
ATOM 767 C C . GLU A 1 93 ? 4.014 6.972 13.338 1.00 97.50 93 GLU A C 1
ATOM 769 O O . GLU A 1 93 ? 3.378 6.868 14.390 1.00 97.50 93 GLU A O 1
ATOM 774 N N . GLN A 1 94 ? 3.593 7.768 12.349 1.00 97.44 94 GLN A N 1
ATOM 775 C CA . GLN A 1 94 ? 2.404 8.615 12.452 1.00 97.44 94 GLN A CA 1
ATOM 776 C C . GLN A 1 94 ? 1.123 7.791 12.648 1.00 97.44 94 GLN A C 1
ATOM 778 O O . GLN A 1 94 ? 0.261 8.199 13.437 1.00 97.44 94 GLN A O 1
ATOM 783 N N . CYS A 1 95 ? 0.995 6.646 11.965 1.00 96.50 95 CYS A N 1
ATOM 784 C CA . CYS A 1 95 ? -0.135 5.733 12.149 1.00 96.50 95 CYS A CA 1
ATOM 785 C C . CYS A 1 95 ? -0.112 5.095 13.541 1.00 96.50 95 CYS A C 1
ATOM 787 O O . CYS A 1 95 ? -1.118 5.133 14.251 1.00 96.50 95 CYS A O 1
ATOM 789 N N . LYS A 1 96 ? 1.050 4.590 13.971 1.00 95.50 96 LYS A N 1
ATOM 790 C CA . LYS A 1 96 ? 1.236 3.983 15.293 1.00 95.50 96 LYS A CA 1
ATOM 791 C C . LYS A 1 96 ? 0.884 4.950 16.424 1.00 95.50 96 LYS A C 1
ATOM 793 O O . LYS A 1 96 ? 0.131 4.581 17.320 1.00 95.50 96 LYS A O 1
ATOM 798 N N . LEU A 1 97 ? 1.370 6.192 16.359 1.00 95.62 97 LEU A N 1
ATOM 799 C CA . LEU A 1 97 ? 1.102 7.238 17.358 1.00 95.62 97 LEU A CA 1
ATOM 800 C C . LEU A 1 97 ? -0.386 7.593 17.480 1.00 95.62 97 LEU A C 1
ATOM 802 O O . LEU A 1 97 ? -0.831 8.010 18.545 1.00 95.62 97 LEU A O 1
ATOM 806 N N . ARG A 1 98 ? -1.151 7.438 16.396 1.00 95.12 98 ARG A N 1
ATOM 807 C CA . ARG A 1 98 ? -2.584 7.767 16.333 1.00 95.12 98 ARG A CA 1
ATOM 808 C C . ARG A 1 98 ? -3.491 6.548 16.459 1.00 95.12 98 ARG A C 1
ATOM 810 O O . ARG A 1 98 ? -4.700 6.695 16.338 1.00 95.12 98 ARG A O 1
ATOM 817 N N . ASN A 1 99 ? -2.922 5.364 16.692 1.00 94.00 99 ASN A N 1
ATOM 818 C CA . ASN A 1 99 ? -3.645 4.094 16.698 1.00 94.00 99 ASN A CA 1
ATOM 819 C C . ASN A 1 99 ? -4.441 3.833 15.397 1.00 94.00 99 ASN A C 1
ATOM 821 O O . ASN A 1 99 ? -5.534 3.275 15.425 1.00 94.00 99 ASN A O 1
ATOM 825 N N . ILE A 1 100 ? -3.889 4.243 14.252 1.00 96.00 100 ILE A N 1
ATOM 826 C CA . ILE A 1 100 ? -4.472 4.017 12.924 1.00 96.00 100 ILE A CA 1
ATOM 827 C C . ILE A 1 100 ? -3.896 2.724 12.354 1.00 96.00 100 ILE A C 1
ATOM 829 O O . ILE A 1 100 ? -2.680 2.590 12.231 1.00 96.00 100 ILE A O 1
ATOM 833 N N . LYS A 1 101 ? -4.748 1.785 11.936 1.00 97.25 101 LYS A N 1
ATOM 834 C CA . LYS A 1 101 ? -4.302 0.543 11.291 1.00 97.25 101 LYS A CA 1
ATOM 835 C C . LYS A 1 101 ? -3.758 0.843 9.896 1.00 97.25 101 LYS A C 1
ATOM 837 O O . LYS A 1 101 ? -4.482 1.336 9.036 1.00 97.25 101 LYS A O 1
ATOM 842 N N . MET A 1 102 ? -2.491 0.522 9.650 1.00 97.50 102 MET A N 1
ATOM 843 C CA . MET A 1 102 ? -1.846 0.764 8.357 1.00 97.50 102 MET A CA 1
ATOM 844 C C . MET A 1 102 ? -1.734 -0.535 7.559 1.00 97.50 102 MET A C 1
ATOM 846 O O . MET A 1 102 ? -1.283 -1.550 8.085 1.00 97.50 102 MET A O 1
ATOM 850 N N . ILE A 1 103 ? -2.118 -0.502 6.286 1.00 98.06 103 ILE A N 1
ATOM 851 C CA . ILE A 1 103 ? -1.960 -1.604 5.335 1.00 98.06 103 ILE A CA 1
ATOM 852 C C . ILE A 1 103 ? -1.013 -1.124 4.236 1.00 98.06 103 ILE A C 1
ATOM 854 O O . ILE A 1 103 ? -1.347 -0.240 3.448 1.00 98.06 103 ILE A O 1
ATOM 858 N N . ASN A 1 104 ? 0.182 -1.697 4.207 1.00 98.00 104 ASN A N 1
ATOM 859 C CA . ASN A 1 104 ? 1.260 -1.384 3.285 1.00 98.00 104 ASN A CA 1
ATOM 860 C C . ASN A 1 104 ? 1.251 -2.372 2.120 1.00 98.00 104 ASN A C 1
ATOM 862 O O . ASN A 1 104 ? 1.382 -3.579 2.324 1.00 98.00 104 ASN A O 1
ATOM 866 N N . ILE A 1 105 ? 1.148 -1.854 0.899 1.00 96.56 105 ILE A N 1
ATOM 867 C CA . ILE A 1 105 ? 1.182 -2.651 -0.327 1.00 96.56 105 ILE A CA 1
ATOM 868 C C . ILE A 1 105 ? 2.258 -2.073 -1.245 1.00 96.56 105 ILE A C 1
ATOM 870 O O . ILE A 1 105 ? 2.011 -1.104 -1.962 1.00 96.56 105 ILE A O 1
ATOM 874 N N . PRO A 1 106 ? 3.483 -2.610 -1.227 1.00 95.81 106 PRO A N 1
ATOM 875 C CA . PRO A 1 106 ? 4.498 -2.183 -2.172 1.00 95.81 106 PRO A CA 1
ATOM 876 C C . PRO A 1 106 ? 4.169 -2.675 -3.580 1.00 95.81 106 PRO A C 1
ATOM 878 O O . PRO A 1 106 ? 4.051 -3.875 -3.839 1.00 95.81 106 PRO A O 1
ATOM 881 N N . CYS A 1 107 ? 4.033 -1.740 -4.513 1.00 93.00 107 CYS A N 1
ATOM 882 C CA . CYS A 1 107 ? 3.724 -2.055 -5.901 1.00 93.00 107 CYS A CA 1
ATOM 883 C C . CYS A 1 107 ? 4.969 -2.472 -6.695 1.00 93.00 107 CYS A C 1
ATOM 885 O O . CYS A 1 107 ? 4.838 -3.156 -7.706 1.00 93.00 107 CYS A O 1
ATOM 887 N N . PHE A 1 108 ? 6.162 -2.116 -6.210 1.00 92.75 108 PHE A N 1
ATOM 888 C CA . PHE A 1 108 ? 7.464 -2.355 -6.844 1.00 92.75 108 PHE A CA 1
ATOM 889 C C . PHE A 1 108 ? 8.487 -2.906 -5.825 1.00 92.75 108 PHE A C 1
ATOM 891 O O . PHE A 1 108 ? 8.109 -3.338 -4.729 1.00 92.75 108 PHE A O 1
ATOM 898 N N . GLU A 1 109 ? 9.778 -2.915 -6.181 1.00 92.06 109 GLU A N 1
ATOM 899 C CA . GLU A 1 109 ? 10.882 -3.321 -5.299 1.00 92.06 109 GLU A CA 1
ATOM 900 C C . GLU A 1 109 ? 10.804 -2.604 -3.941 1.00 92.06 109 GLU A C 1
ATOM 902 O O . GLU A 1 109 ? 10.605 -1.392 -3.874 1.00 92.06 109 GLU A O 1
ATOM 907 N N . HIS A 1 110 ? 10.948 -3.365 -2.854 1.00 94.19 110 HIS A N 1
ATOM 908 C CA . HIS A 1 110 ? 10.658 -2.891 -1.496 1.00 94.19 110 HIS A CA 1
ATOM 909 C C . HIS A 1 110 ? 11.493 -3.578 -0.405 1.00 94.19 110 HIS A C 1
ATOM 911 O O . HIS A 1 110 ? 11.201 -3.445 0.791 1.00 94.19 110 HIS A O 1
ATOM 917 N N . ASP A 1 111 ? 12.530 -4.323 -0.789 1.00 94.75 111 ASP A N 1
ATOM 918 C CA . ASP A 1 111 ? 13.385 -5.049 0.158 1.00 94.75 111 ASP A CA 1
ATOM 919 C C . ASP A 1 111 ? 14.155 -4.090 1.073 1.00 94.75 111 ASP A C 1
ATOM 921 O O . ASP A 1 111 ? 14.396 -4.399 2.234 1.00 94.75 111 ASP A O 1
ATOM 925 N N . PHE A 1 112 ? 14.439 -2.880 0.586 1.00 94.75 112 PHE A N 1
ATOM 926 C CA . PHE A 1 112 ? 15.105 -1.815 1.336 1.00 94.75 112 PHE A CA 1
ATOM 927 C C . PHE A 1 112 ? 14.192 -1.072 2.333 1.00 94.75 112 PHE A C 1
ATOM 929 O O . PHE A 1 11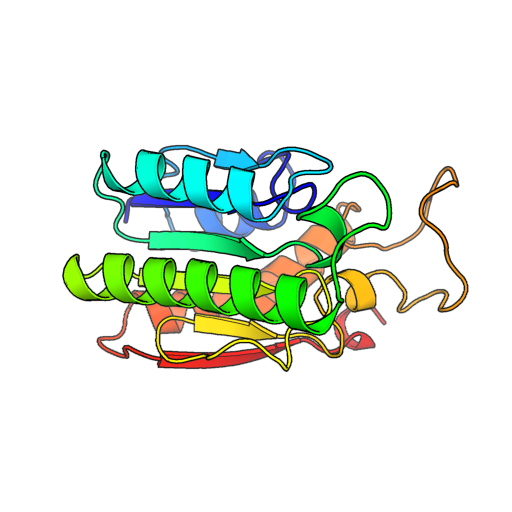2 ? 14.673 -0.180 3.028 1.00 94.75 112 PHE A O 1
ATOM 936 N N . LEU A 1 113 ? 12.887 -1.373 2.394 1.00 96.62 113 LEU A N 1
ATOM 937 C CA . LEU A 1 113 ? 11.964 -0.730 3.338 1.00 96.62 113 LEU A CA 1
ATOM 938 C C . LEU A 1 113 ? 11.984 -1.413 4.708 1.00 96.62 113 LEU A C 1
ATOM 940 O O . LEU A 1 113 ? 11.833 -2.638 4.785 1.00 96.62 113 LEU A O 1
ATOM 944 N N . ASP A 1 114 ? 12.037 -0.599 5.764 1.00 95.81 114 ASP A N 1
ATOM 945 C CA . ASP A 1 114 ? 11.834 -1.023 7.151 1.00 95.81 114 ASP A CA 1
ATOM 946 C C . ASP A 1 114 ? 10.340 -1.309 7.389 1.00 95.81 114 ASP A C 1
ATOM 948 O O . ASP A 1 114 ? 9.476 -0.479 7.084 1.00 95.81 114 ASP A O 1
ATOM 952 N N . LYS A 1 115 ? 10.031 -2.500 7.908 1.00 95.12 115 LYS A N 1
ATOM 953 C CA . LYS A 1 115 ? 8.666 -3.025 8.068 1.00 95.12 115 LYS A CA 1
ATOM 954 C C . LYS A 1 115 ? 8.383 -3.184 9.560 1.00 95.12 115 LYS A C 1
ATOM 956 O O . LYS A 1 115 ? 8.430 -4.288 10.084 1.00 95.12 115 LYS A O 1
ATOM 961 N N . ASP A 1 116 ? 8.127 -2.069 10.233 1.00 92.62 116 ASP A N 1
ATOM 962 C CA . ASP A 1 116 ? 8.049 -1.993 11.699 1.00 92.62 116 ASP A CA 1
ATOM 963 C C . ASP A 1 116 ? 6.607 -1.878 12.223 1.00 92.62 116 ASP A C 1
ATOM 965 O O . ASP A 1 116 ? 6.341 -2.090 13.410 1.00 92.62 116 ASP A O 1
ATOM 969 N N . TYR A 1 117 ? 5.659 -1.513 11.356 1.00 96.44 117 TYR A N 1
ATOM 970 C CA . TYR A 1 117 ? 4.255 -1.333 11.707 1.00 96.44 117 TYR A CA 1
ATOM 971 C C . TYR A 1 117 ? 3.332 -1.632 10.526 1.00 96.44 117 TYR A C 1
ATOM 973 O O . TYR A 1 117 ? 3.660 -1.382 9.364 1.00 96.44 117 TYR A O 1
ATOM 981 N N . GLY A 1 118 ? 2.133 -2.114 10.836 1.00 97.12 118 GLY A N 1
ATOM 982 C CA . GLY A 1 118 ? 1.094 -2.357 9.848 1.00 97.12 118 GLY A CA 1
ATOM 983 C C . GLY A 1 118 ? 1.004 -3.802 9.374 1.00 97.12 118 GLY A C 1
ATOM 984 O O . GLY A 1 118 ? 1.824 -4.658 9.710 1.00 97.12 118 GLY A O 1
ATOM 985 N N . LEU A 1 119 ? -0.007 -4.051 8.551 1.00 97.94 119 LEU A N 1
ATOM 986 C CA . LEU A 1 119 ? -0.079 -5.218 7.685 1.00 97.94 119 LEU A CA 1
ATOM 987 C C . LEU A 1 119 ? 0.715 -4.934 6.411 1.00 97.94 119 LEU A C 1
ATOM 989 O O . LEU A 1 119 ? 0.400 -3.992 5.695 1.00 97.94 119 LEU A O 1
ATOM 993 N N . TRP A 1 120 ? 1.702 -5.761 6.099 1.00 97.88 120 TRP A N 1
ATOM 994 C CA . TRP A 1 120 ? 2.462 -5.700 4.857 1.00 97.88 120 TRP A CA 1
ATOM 995 C C . TRP A 1 120 ? 2.022 -6.816 3.919 1.00 97.88 120 TRP A C 1
ATOM 997 O O . TRP A 1 120 ? 2.200 -7.993 4.225 1.00 97.88 120 TRP A O 1
ATOM 1007 N N . VAL A 1 121 ? 1.455 -6.440 2.775 1.00 96.31 121 VAL A N 1
ATOM 1008 C CA . VAL A 1 121 ? 1.078 -7.359 1.698 1.00 96.31 121 VAL A CA 1
ATOM 1009 C C . VAL A 1 121 ? 2.179 -7.311 0.646 1.00 96.31 121 VAL A C 1
ATOM 1011 O O . VAL A 1 121 ? 2.267 -6.364 -0.134 1.00 96.31 121 VAL A O 1
ATOM 1014 N N . LEU A 1 122 ? 3.060 -8.306 0.670 1.00 95.25 122 LEU A N 1
ATOM 1015 C CA . LEU A 1 122 ? 4.288 -8.338 -0.117 1.00 95.25 122 LEU A CA 1
ATOM 1016 C C . LEU A 1 122 ? 4.147 -9.307 -1.285 1.00 95.25 122 LEU A C 1
ATOM 1018 O O . LEU A 1 122 ? 3.704 -10.428 -1.090 1.00 95.25 122 LEU A O 1
ATOM 1022 N N . ALA A 1 123 ? 4.596 -8.924 -2.472 1.00 91.62 123 ALA A N 1
ATOM 1023 C CA . ALA A 1 123 ? 4.828 -9.857 -3.574 1.00 91.62 123 ALA A CA 1
ATOM 1024 C C . ALA A 1 123 ? 6.295 -9.769 -3.997 1.00 91.62 123 ALA A C 1
ATOM 1026 O O . ALA A 1 123 ? 6.828 -8.665 -3.934 1.00 91.62 123 ALA A O 1
ATOM 1027 N N . PRO A 1 124 ? 6.975 -10.851 -4.421 1.00 88.69 124 PRO A N 1
ATOM 1028 C CA . PRO A 1 124 ? 8.374 -10.771 -4.852 1.00 88.69 124 PRO A CA 1
ATOM 1029 C C . PRO A 1 124 ? 8.583 -9.679 -5.917 1.00 88.69 124 PRO A C 1
ATOM 1031 O O . PRO A 1 124 ? 7.981 -9.729 -6.980 1.00 88.69 124 PRO A O 1
ATOM 1034 N N . GLY A 1 125 ? 9.392 -8.652 -5.639 1.00 86.62 125 GLY A N 1
ATOM 1035 C CA . GLY A 1 125 ? 9.569 -7.511 -6.559 1.00 86.62 125 GLY A CA 1
ATOM 1036 C C . GLY A 1 125 ? 8.392 -6.518 -6.639 1.00 86.62 125 GLY A C 1
ATOM 1037 O O . GLY A 1 125 ? 8.428 -5.598 -7.455 1.00 86.62 125 GLY A O 1
ATOM 1038 N N . GLY A 1 126 ? 7.381 -6.662 -5.780 1.00 91.25 126 GLY A N 1
ATOM 1039 C CA . GLY A 1 126 ? 6.205 -5.795 -5.670 1.00 91.25 126 GLY A CA 1
ATOM 1040 C C . GLY A 1 126 ? 4.986 -6.293 -6.444 1.00 91.25 126 GLY A C 1
ATOM 1041 O O . GLY A 1 126 ? 5.096 -7.125 -7.339 1.00 91.25 126 GLY A O 1
ATOM 1042 N N . LEU A 1 127 ? 3.800 -5.771 -6.114 1.00 89.19 127 LEU A N 1
ATOM 1043 C CA . LEU A 1 127 ? 2.514 -6.219 -6.679 1.00 89.19 127 LEU A CA 1
ATOM 1044 C C . LEU A 1 127 ? 2.455 -6.183 -8.218 1.00 89.19 127 LEU A C 1
ATOM 1046 O O . LEU A 1 127 ? 1.696 -6.935 -8.831 1.00 89.19 127 LEU A O 1
ATOM 1050 N N . MET A 1 128 ? 3.275 -5.349 -8.863 1.00 85.44 128 MET A N 1
ATOM 1051 C CA . MET A 1 128 ? 3.389 -5.297 -10.319 1.00 85.44 128 MET A CA 1
ATOM 1052 C C . MET A 1 128 ? 3.796 -6.653 -10.928 1.00 85.44 128 MET A C 1
ATOM 1054 O O . MET A 1 128 ? 3.392 -6.955 -12.053 1.00 85.44 128 MET A O 1
ATOM 1058 N N . ILE A 1 129 ? 4.523 -7.510 -10.194 1.00 81.12 129 ILE A N 1
ATOM 1059 C CA . ILE A 1 129 ? 4.897 -8.849 -10.677 1.00 81.12 129 ILE A CA 1
ATOM 1060 C C . ILE A 1 129 ? 3.681 -9.747 -10.903 1.00 81.12 129 ILE A C 1
ATOM 1062 O O . ILE A 1 129 ? 3.646 -10.516 -11.859 1.00 81.12 129 ILE A O 1
ATOM 1066 N N . CYS A 1 130 ? 2.644 -9.601 -10.076 1.00 75.69 130 CYS A N 1
ATOM 1067 C CA . CYS A 1 130 ? 1.431 -10.407 -10.150 1.00 75.69 130 CYS A CA 1
ATOM 1068 C C . CYS A 1 130 ? 0.636 -10.148 -11.441 1.00 75.69 130 CYS A C 1
ATOM 1070 O O . CYS A 1 130 ? -0.326 -10.836 -11.738 1.00 75.69 130 CYS A O 1
ATOM 1072 N N . SER A 1 131 ? 1.040 -9.152 -12.228 1.00 66.38 131 SER A N 1
ATOM 1073 C CA . SER A 1 131 ? 0.448 -8.817 -13.529 1.00 66.38 131 SER A CA 1
ATOM 1074 C C . SER A 1 131 ? 1.252 -9.304 -14.723 1.00 66.38 131 SER A C 1
ATOM 1076 O O . SER A 1 131 ? 0.901 -8.992 -15.856 1.00 66.38 131 SER A O 1
ATOM 1078 N N . LYS A 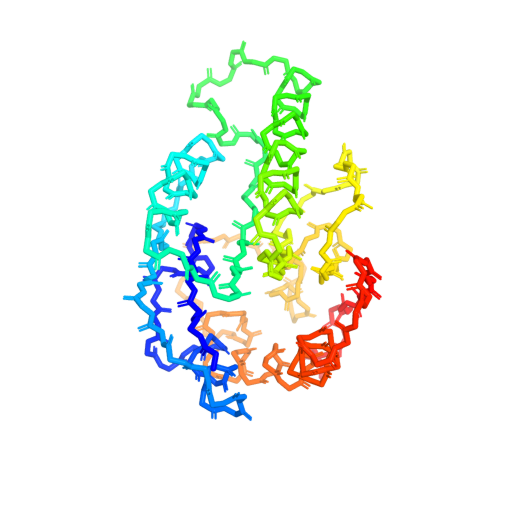1 132 ? 2.368 -9.985 -14.461 1.00 63.84 132 LYS A N 1
ATOM 1079 C CA . LYS A 1 132 ? 3.249 -10.583 -15.466 1.00 63.84 132 LYS A CA 1
ATOM 1080 C C . LYS A 1 132 ? 3.193 -12.114 -15.435 1.00 63.84 132 LYS A C 1
ATOM 1082 O O . LYS A 1 132 ? 4.014 -12.755 -16.080 1.00 63.84 132 LYS A O 1
ATOM 1087 N N . ALA A 1 133 ? 2.267 -12.695 -14.666 1.00 62.06 133 ALA A N 1
ATOM 1088 C CA . ALA A 1 133 ? 2.189 -14.139 -14.449 1.00 62.06 133 ALA A CA 1
ATOM 1089 C C . ALA A 1 133 ? 1.917 -14.921 -15.748 1.00 62.06 133 ALA A C 1
ATOM 1091 O O . ALA A 1 133 ? 2.410 -16.032 -15.908 1.00 62.06 133 ALA A O 1
ATOM 1092 N N . ASP A 1 134 ? 1.188 -14.326 -16.692 1.00 58.78 134 ASP A N 1
ATOM 1093 C CA . ASP A 1 134 ? 0.836 -14.916 -17.984 1.00 58.78 134 ASP A CA 1
ATOM 1094 C C . ASP A 1 134 ? 1.775 -14.516 -19.140 1.00 58.78 134 ASP A C 1
ATOM 1096 O O . ASP A 1 134 ? 1.767 -15.170 -20.182 1.00 58.78 134 ASP A O 1
ATOM 1100 N N . ASP A 1 135 ? 2.620 -13.492 -18.964 1.00 61.12 135 ASP A N 1
ATOM 1101 C CA . ASP A 1 135 ? 3.721 -13.159 -19.878 1.00 61.12 135 ASP A CA 1
ATOM 1102 C C . ASP A 1 135 ? 4.811 -12.316 -19.166 1.00 61.12 135 ASP A C 1
ATOM 1104 O O . ASP A 1 135 ? 4.613 -11.119 -18.903 1.00 61.12 135 ASP A O 1
ATOM 1108 N N . PRO A 1 136 ? 5.987 -12.915 -18.884 1.00 60.59 136 PRO A N 1
ATOM 1109 C CA . PRO A 1 136 ? 7.083 -12.265 -18.169 1.00 60.59 136 PRO A CA 1
ATOM 1110 C C . PRO A 1 136 ? 7.813 -11.186 -18.989 1.00 60.59 136 PRO A C 1
ATOM 1112 O O . PRO A 1 136 ? 8.582 -10.413 -18.415 1.00 60.59 136 PRO A O 1
ATOM 1115 N N . THR A 1 137 ? 7.581 -11.101 -20.305 1.00 57.72 137 THR A N 1
ATOM 1116 C CA . THR A 1 137 ? 8.247 -10.146 -21.214 1.00 57.72 137 THR A CA 1
ATOM 1117 C C . THR A 1 137 ? 7.496 -8.822 -21.381 1.00 57.72 137 THR A C 1
ATOM 1119 O O . THR A 1 137 ? 7.952 -7.930 -22.097 1.00 57.72 137 THR A O 1
ATOM 1122 N N . TRP A 1 138 ? 6.356 -8.665 -20.707 1.00 55.91 138 TRP A N 1
ATOM 1123 C CA . TRP A 1 138 ? 5.455 -7.541 -20.930 1.00 55.91 138 TRP A CA 1
ATOM 1124 C C . TRP A 1 138 ? 5.962 -6.174 -20.439 1.00 55.91 138 TRP A C 1
ATOM 1126 O O . TRP A 1 138 ? 6.491 -6.037 -19.327 1.00 55.91 138 TRP A O 1
ATOM 1136 N N . ASP A 1 139 ? 5.677 -5.153 -21.262 1.00 56.00 139 ASP A N 1
ATOM 1137 C CA . ASP A 1 139 ? 5.908 -3.721 -21.037 1.00 56.00 139 ASP A CA 1
ATOM 1138 C C . ASP A 1 139 ? 4.593 -2.914 -21.185 1.00 56.00 139 ASP A C 1
ATOM 1140 O O . ASP A 1 139 ? 3.733 -3.230 -22.012 1.00 56.00 139 ASP A O 1
ATOM 1144 N N . TYR A 1 140 ? 4.447 -1.830 -20.415 1.00 54.25 140 TYR A N 1
ATOM 1145 C CA . TYR A 1 140 ? 3.205 -1.067 -20.167 1.00 54.25 140 TYR A CA 1
ATOM 1146 C C . TYR A 1 140 ? 2.590 -0.350 -21.388 1.00 54.25 140 TYR A C 1
ATOM 1148 O O . TYR A 1 140 ? 1.598 0.368 -21.253 1.00 54.25 140 TYR A O 1
ATOM 1156 N N . LYS A 1 141 ? 3.176 -0.496 -22.581 1.00 51.75 141 LYS A N 1
ATOM 1157 C CA . LYS A 1 141 ? 2.896 0.321 -23.777 1.00 51.75 141 LYS A CA 1
ATOM 1158 C C . LYS A 1 141 ? 1.882 -0.278 -24.760 1.00 51.75 141 LYS A C 1
ATOM 1160 O O . LYS A 1 141 ? 1.715 0.262 -25.851 1.00 51.75 141 LYS A O 1
ATOM 1165 N N . THR A 1 142 ? 1.206 -1.375 -24.423 1.00 48.09 142 THR A N 1
ATOM 1166 C CA . THR A 1 142 ? 0.307 -2.088 -25.352 1.00 48.09 142 THR A CA 1
ATOM 1167 C C . THR A 1 142 ? -1.150 -2.106 -24.876 1.00 48.09 142 THR A C 1
ATOM 1169 O O . THR A 1 142 ? -1.422 -2.055 -23.679 1.00 48.09 142 THR A O 1
ATOM 1172 N N . ASN A 1 143 ? -2.102 -2.152 -25.822 1.00 49.09 143 ASN A N 1
ATOM 1173 C CA . ASN A 1 143 ? -3.533 -2.357 -25.550 1.00 49.09 143 ASN A CA 1
ATOM 1174 C C . ASN A 1 143 ? -3.738 -3.756 -24.947 1.00 49.09 143 ASN A C 1
ATOM 1176 O O . ASN A 1 143 ? -3.914 -4.739 -25.668 1.00 49.09 143 ASN A O 1
ATOM 1180 N N . ASP A 1 144 ? -3.661 -3.827 -23.622 1.00 55.84 144 ASP A N 1
ATOM 1181 C CA . ASP A 1 144 ? -3.579 -5.069 -22.868 1.00 55.84 144 ASP A CA 1
ATOM 1182 C C . ASP A 1 144 ? -4.960 -5.730 -22.692 1.00 55.84 144 ASP A C 1
ATOM 1184 O O . ASP A 1 144 ? -5.876 -5.143 -22.117 1.00 55.84 144 ASP A O 1
ATOM 1188 N N . LYS A 1 145 ? -5.114 -6.957 -23.206 1.00 56.56 145 LYS A N 1
ATOM 1189 C CA . LYS A 1 145 ? -6.326 -7.794 -23.077 1.00 56.56 145 LYS A CA 1
ATOM 1190 C C . LYS A 1 145 ? -6.172 -8.913 -22.033 1.00 56.56 145 LYS A C 1
ATOM 1192 O O . LYS A 1 145 ? -7.037 -9.783 -21.954 1.00 56.56 145 LYS A O 1
ATOM 1197 N N . ARG A 1 146 ? -5.064 -8.932 -21.290 1.00 61.66 146 ARG A N 1
ATOM 1198 C CA . ARG A 1 146 ? -4.674 -10.022 -20.388 1.00 61.66 146 ARG A CA 1
ATOM 1199 C C . ARG A 1 146 ? -5.285 -9.912 -18.995 1.00 61.66 146 ARG A C 1
ATOM 1201 O O . ARG A 1 146 ? -5.860 -8.888 -18.614 1.00 61.66 146 ARG A O 1
ATOM 1208 N N . LEU A 1 147 ? -5.133 -10.989 -18.225 1.00 65.06 147 LEU A N 1
ATOM 1209 C CA . LEU A 1 147 ? -5.517 -11.043 -16.822 1.00 65.06 147 LEU A CA 1
ATOM 1210 C C . LEU A 1 147 ? -4.432 -10.382 -15.961 1.00 65.06 147 LEU A C 1
ATOM 1212 O O . LEU A 1 147 ? -3.521 -11.034 -15.471 1.00 65.06 147 LEU A O 1
ATOM 1216 N N . ASN A 1 148 ? -4.541 -9.073 -15.754 1.00 68.50 148 ASN A N 1
ATOM 1217 C CA . ASN A 1 148 ? -3.606 -8.306 -14.926 1.00 68.50 148 ASN A CA 1
ATOM 1218 C C . ASN A 1 148 ? -4.321 -7.629 -13.742 1.00 68.50 148 ASN A C 1
ATOM 1220 O O . ASN A 1 148 ? -5.549 -7.681 -13.634 1.00 68.50 148 ASN A O 1
ATOM 1224 N N . HIS A 1 149 ? -3.577 -6.938 -12.874 1.00 71.81 149 HIS A N 1
ATOM 1225 C CA . HIS A 1 149 ? -4.136 -6.220 -11.717 1.00 71.81 149 HIS A CA 1
ATOM 1226 C C . HIS A 1 149 ? -5.096 -5.059 -12.051 1.00 71.81 149 HIS A C 1
ATOM 1228 O O . HIS A 1 149 ? -5.728 -4.541 -11.133 1.00 71.81 149 HIS A O 1
ATOM 1234 N N . PHE A 1 150 ? -5.210 -4.651 -13.321 1.00 73.56 150 PHE A N 1
ATOM 1235 C CA . PHE A 1 150 ? -6.191 -3.675 -13.814 1.00 73.56 150 PHE A CA 1
ATOM 1236 C C . PHE A 1 150 ? -7.434 -4.330 -14.439 1.00 73.56 150 PHE A C 1
ATOM 1238 O O . PHE A 1 150 ? -8.397 -3.643 -14.780 1.00 73.56 150 PHE A O 1
ATOM 1245 N N . SER A 1 151 ? -7.424 -5.650 -14.628 1.00 79.31 151 SER A N 1
ATOM 1246 C CA . SER A 1 151 ? -8.559 -6.391 -15.176 1.00 79.31 151 SER A CA 1
ATOM 1247 C C . SER A 1 151 ? -9.592 -6.714 -14.082 1.00 79.31 151 SER A C 1
ATOM 1249 O O . SER A 1 151 ? -9.218 -6.907 -12.920 1.00 79.31 151 SER A O 1
ATOM 1251 N N . PRO A 1 152 ? -10.889 -6.863 -14.421 1.00 83.38 152 PRO A N 1
ATOM 1252 C CA . PRO A 1 152 ? -11.921 -7.211 -13.439 1.00 83.38 152 PRO A CA 1
ATOM 1253 C C . PRO A 1 152 ? -11.619 -8.487 -12.640 1.00 83.38 152 PRO A C 1
ATOM 1255 O O . PRO A 1 152 ? -11.827 -8.519 -11.427 1.00 83.38 152 PRO A O 1
ATOM 1258 N N . ARG A 1 153 ? -11.092 -9.526 -13.302 1.00 83.31 153 ARG A N 1
ATOM 1259 C CA . ARG A 1 153 ? -10.738 -10.795 -12.651 1.00 83.31 153 ARG A CA 1
ATOM 1260 C C . ARG A 1 153 ? -9.423 -10.694 -11.869 1.00 83.31 153 ARG A C 1
ATOM 1262 O O . ARG A 1 153 ? -9.313 -11.312 -10.819 1.00 83.31 153 ARG A O 1
ATOM 1269 N N . GLY A 1 154 ? -8.464 -9.865 -12.285 1.00 84.69 154 GLY A N 1
ATOM 1270 C CA . GLY A 1 154 ? -7.273 -9.601 -11.471 1.00 84.69 154 GLY A CA 1
ATOM 1271 C C . GLY A 1 154 ? -7.590 -8.836 -10.185 1.00 84.69 154 GLY A C 1
ATOM 1272 O O . GLY A 1 154 ? -7.058 -9.159 -9.126 1.00 84.69 154 GLY A O 1
ATOM 1273 N N . HIS A 1 155 ? -8.524 -7.882 -10.239 1.00 87.62 155 HIS A N 1
ATOM 1274 C CA . HIS A 1 155 ? -9.063 -7.231 -9.043 1.00 87.62 155 HIS A CA 1
ATOM 1275 C C . HIS A 1 155 ? -9.735 -8.218 -8.080 1.00 87.62 155 HIS A C 1
ATOM 1277 O O . HIS A 1 155 ? -9.574 -8.099 -6.867 1.00 87.62 155 HIS A O 1
ATOM 1283 N N . GLU A 1 156 ? -10.477 -9.192 -8.606 1.00 89.50 156 GLU A N 1
ATOM 1284 C CA . GLU A 1 156 ? -11.084 -10.257 -7.806 1.00 89.50 156 GLU A CA 1
ATOM 1285 C C . GLU A 1 156 ? -10.032 -11.157 -7.148 1.00 89.50 156 GLU A C 1
ATOM 1287 O O . GLU A 1 156 ? -10.093 -11.379 -5.941 1.00 89.50 156 GLU A O 1
ATOM 1292 N N . ILE A 1 157 ? -9.033 -11.609 -7.911 1.00 89.31 157 ILE A N 1
ATOM 1293 C CA . ILE A 1 157 ? -7.933 -12.441 -7.408 1.00 89.31 157 ILE A CA 1
ATOM 1294 C C . ILE A 1 157 ? -7.191 -11.733 -6.272 1.00 89.31 157 ILE A C 1
ATOM 1296 O O . ILE A 1 157 ? -7.015 -12.316 -5.203 1.00 89.31 157 ILE A O 1
ATOM 1300 N N . ILE A 1 158 ? -6.800 -10.468 -6.466 1.00 90.38 158 ILE A N 1
ATOM 1301 C CA . ILE A 1 158 ? -6.120 -9.683 -5.425 1.00 90.38 158 ILE A CA 1
ATOM 1302 C C . ILE A 1 158 ? -7.007 -9.582 -4.187 1.00 90.38 158 ILE A C 1
ATOM 1304 O O . ILE A 1 158 ? -6.555 -9.905 -3.092 1.00 90.38 158 ILE A O 1
ATOM 1308 N N . ALA A 1 159 ? -8.272 -9.180 -4.352 1.00 93.19 159 ALA A N 1
ATOM 1309 C CA . ALA A 1 159 ? -9.200 -9.007 -3.239 1.00 93.19 159 ALA A CA 1
ATOM 1310 C C . ALA A 1 159 ? -9.364 -10.298 -2.421 1.00 93.19 159 ALA A C 1
ATOM 1312 O O . ALA A 1 159 ? -9.185 -10.275 -1.204 1.00 93.19 159 ALA A O 1
ATOM 1313 N N . ASN A 1 160 ? -9.618 -11.430 -3.081 1.00 93.88 160 ASN A N 1
ATOM 1314 C CA . ASN A 1 160 ? -9.815 -12.724 -2.422 1.00 93.88 160 ASN A CA 1
ATOM 1315 C C . ASN A 1 160 ? -8.593 -13.160 -1.604 1.00 93.88 160 ASN A C 1
ATOM 1317 O O . ASN A 1 160 ? -8.747 -13.788 -0.558 1.00 93.88 160 ASN A O 1
ATOM 1321 N N . ASN A 1 161 ? -7.390 -12.788 -2.049 1.00 93.38 161 ASN A N 1
ATOM 1322 C CA . ASN A 1 161 ? -6.151 -13.135 -1.364 1.00 93.38 161 ASN A CA 1
ATOM 1323 C C . ASN A 1 161 ? -5.752 -12.148 -0.259 1.00 93.38 161 ASN A C 1
ATOM 1325 O O . ASN A 1 161 ? -4.968 -12.529 0.597 1.00 93.38 161 ASN A O 1
ATOM 1329 N N . ILE A 1 162 ? -6.266 -10.911 -0.223 1.00 95.06 162 ILE A N 1
ATOM 1330 C CA . ILE A 1 162 ? -5.907 -9.935 0.831 1.00 95.06 162 ILE A CA 1
ATOM 1331 C C . ILE A 1 162 ? -6.996 -9.745 1.889 1.00 95.06 162 ILE A C 1
ATOM 1333 O O . ILE A 1 162 ? -6.676 -9.460 3.044 1.00 95.06 162 ILE A O 1
ATOM 1337 N N . ILE A 1 163 ? -8.274 -9.915 1.534 1.00 97.12 163 ILE A N 1
ATOM 1338 C CA . ILE A 1 163 ? -9.419 -9.668 2.427 1.00 97.12 163 ILE A CA 1
ATOM 1339 C C . ILE A 1 163 ? -9.322 -10.455 3.742 1.00 97.12 163 ILE A C 1
ATOM 1341 O O . ILE A 1 163 ? -9.504 -9.832 4.791 1.00 97.12 163 ILE A O 1
ATOM 1345 N N . PRO A 1 164 ? -9.006 -11.769 3.756 1.00 96.56 164 PRO A N 1
ATOM 1346 C CA . PRO A 1 164 ? -8.909 -12.522 5.008 1.00 96.56 164 PRO A CA 1
ATOM 1347 C C . PRO A 1 164 ? -7.852 -11.951 5.961 1.00 96.56 164 PRO A C 1
ATOM 1349 O O . PRO A 1 164 ? -8.070 -11.878 7.171 1.00 96.56 164 PRO A O 1
ATOM 1352 N N . HIS A 1 165 ? -6.731 -11.484 5.413 1.00 96.25 165 HIS A N 1
ATOM 1353 C CA . HIS A 1 165 ? -5.633 -10.932 6.198 1.00 96.25 165 HIS A CA 1
ATOM 1354 C C . HIS A 1 165 ? -5.928 -9.526 6.699 1.00 96.25 165 HIS A C 1
ATOM 1356 O O . HIS A 1 165 ? -5.665 -9.234 7.864 1.00 96.25 165 HIS A O 1
ATOM 1362 N N . ILE A 1 166 ? -6.527 -8.677 5.858 1.00 96.75 166 ILE A N 1
ATOM 1363 C CA . ILE A 1 166 ? -6.988 -7.355 6.283 1.00 96.75 166 ILE A CA 1
ATOM 1364 C C . ILE A 1 166 ? -8.029 -7.518 7.392 1.00 96.75 166 ILE A C 1
ATOM 1366 O O . ILE A 1 166 ? -7.888 -6.888 8.436 1.00 96.75 166 ILE A O 1
ATOM 1370 N N . ARG A 1 167 ? -9.012 -8.415 7.221 1.00 96.69 167 ARG A N 1
ATOM 1371 C CA . ARG A 1 167 ? -10.029 -8.726 8.238 1.00 96.69 167 ARG A CA 1
ATOM 1372 C C . ARG A 1 167 ? -9.399 -9.120 9.565 1.00 96.69 167 ARG A C 1
ATOM 1374 O O . ARG A 1 167 ? -9.817 -8.616 10.601 1.00 96.69 167 ARG A O 1
ATOM 1381 N N . ASN A 1 168 ? -8.422 -10.023 9.542 1.00 95.19 168 ASN A N 1
ATOM 1382 C CA . ASN A 1 168 ? -7.731 -10.436 10.756 1.00 95.19 168 ASN A CA 1
ATOM 1383 C C . ASN A 1 168 ? -6.985 -9.251 11.388 1.00 95.19 168 ASN A C 1
ATOM 1385 O O . ASN A 1 168 ? -7.187 -8.946 12.556 1.00 95.19 168 ASN A O 1
ATOM 1389 N N . TYR A 1 169 ? -6.188 -8.526 10.603 1.00 96.31 169 TYR A N 1
ATOM 1390 C CA . TYR A 1 169 ? -5.372 -7.422 11.100 1.00 96.31 169 TYR A CA 1
ATOM 1391 C C . TYR A 1 169 ? -6.202 -6.305 11.752 1.00 96.31 169 TYR A C 1
ATOM 1393 O O . TYR A 1 169 ? -5.906 -5.906 12.879 1.00 96.31 169 TYR A O 1
ATOM 1401 N N . ILE A 1 170 ? -7.269 -5.836 11.094 1.00 95.00 170 ILE A N 1
ATOM 1402 C CA . ILE A 1 170 ? -8.077 -4.713 11.601 1.00 95.00 170 ILE A CA 1
ATOM 1403 C C . ILE A 1 170 ? -8.856 -5.053 12.879 1.00 95.00 170 ILE A C 1
ATOM 1405 O O . ILE A 1 170 ? -9.202 -4.143 13.624 1.00 95.00 170 ILE A O 1
ATOM 1409 N N . ASN A 1 171 ? -9.095 -6.341 13.152 1.00 92.69 171 ASN A N 1
ATOM 1410 C CA . ASN A 1 171 ? -9.806 -6.821 14.343 1.00 92.69 171 ASN A CA 1
ATOM 1411 C C . ASN A 1 171 ? -8.870 -7.281 15.474 1.00 92.69 171 ASN A C 1
ATOM 1413 O O . ASN A 1 171 ? -9.334 -7.850 16.459 1.00 92.69 171 ASN A O 1
ATOM 1417 N N . THR A 1 172 ? -7.558 -7.075 15.343 1.00 88.81 172 THR A N 1
ATOM 1418 C CA . THR A 1 172 ? -6.577 -7.476 16.362 1.00 88.81 172 THR A CA 1
ATOM 1419 C C . THR A 1 172 ? -5.850 -6.271 16.937 1.00 88.81 172 THR A C 1
ATOM 1421 O O . THR A 1 172 ? -5.688 -5.246 16.276 1.00 88.81 172 THR A O 1
ATOM 1424 N N . ASP A 1 173 ? -5.294 -6.424 18.137 1.00 83.81 173 ASP A N 1
ATOM 1425 C CA . ASP A 1 173 ? -4.346 -5.459 18.708 1.00 83.81 173 ASP A CA 1
ATOM 1426 C C . ASP A 1 173 ? -2.933 -5.599 18.119 1.00 83.81 173 ASP A C 1
ATOM 1428 O O . ASP A 1 173 ? -2.015 -4.871 18.503 1.00 83.81 173 ASP A O 1
ATOM 1432 N N . GLN A 1 174 ? -2.737 -6.519 17.161 1.00 71.31 174 GLN A N 1
ATOM 1433 C CA . GLN A 1 174 ? -1.446 -6.708 16.513 1.00 71.31 174 GLN A CA 1
ATOM 1434 C C . GLN A 1 174 ? -1.002 -5.405 15.847 1.00 71.31 174 GLN A C 1
ATOM 1436 O O . GLN A 1 174 ? -1.752 -4.742 15.121 1.00 71.31 174 GLN A O 1
ATOM 1441 N N . GLN A 1 175 ? 0.250 -5.042 16.117 1.00 80.75 175 GLN A N 1
ATOM 1442 C CA . GLN A 1 175 ? 0.883 -3.857 15.547 1.00 80.75 175 GLN A CA 1
ATOM 1443 C C . GLN A 1 175 ? 1.586 -4.169 14.223 1.00 80.75 175 GLN A C 1
ATOM 1445 O O . GLN A 1 175 ? 1.829 -3.248 13.448 1.00 80.75 175 GLN A O 1
ATOM 1450 N N . PHE A 1 176 ? 1.868 -5.446 13.944 1.00 92.00 176 PHE A N 1
ATOM 1451 C CA . PHE A 1 176 ? 2.636 -5.873 12.781 1.00 92.00 176 PHE A CA 1
ATOM 1452 C C . PHE A 1 176 ? 2.195 -7.242 12.253 1.00 92.00 176 PHE A C 1
ATOM 1454 O O . PHE A 1 176 ? 2.002 -8.176 13.032 1.00 92.00 176 PHE A O 1
ATOM 1461 N N . HIS A 1 177 ? 2.059 -7.357 10.931 1.00 93.88 177 HIS A N 1
ATOM 1462 C CA . HIS A 1 177 ? 1.735 -8.601 10.235 1.00 93.88 177 HIS A CA 1
ATOM 1463 C C . HIS A 1 177 ? 2.336 -8.585 8.820 1.00 93.88 177 HIS A C 1
ATOM 1465 O O . HIS A 1 177 ? 2.303 -7.549 8.160 1.00 93.88 177 HIS A O 1
ATOM 1471 N N . ILE A 1 178 ? 2.846 -9.717 8.328 1.00 94.94 178 ILE A N 1
ATOM 1472 C CA . ILE A 1 178 ? 3.310 -9.872 6.937 1.00 94.94 178 ILE A CA 1
ATOM 1473 C C . ILE A 1 178 ? 2.497 -10.971 6.263 1.00 94.94 178 ILE A C 1
ATOM 1475 O O . ILE A 1 178 ? 2.289 -12.037 6.838 1.00 94.94 178 ILE A O 1
ATOM 1479 N N . VAL A 1 179 ? 2.102 -10.718 5.020 1.00 94.56 179 VAL A N 1
ATOM 1480 C CA . VAL A 1 179 ? 1.508 -11.694 4.107 1.00 94.56 179 VAL A CA 1
ATOM 1481 C C . VAL A 1 179 ? 2.250 -11.641 2.789 1.00 94.56 179 VAL A C 1
ATOM 1483 O O . VAL A 1 179 ? 2.588 -10.560 2.307 1.00 94.56 179 VAL A O 1
ATOM 1486 N N . SER A 1 180 ? 2.462 -12.807 2.192 1.00 92.88 180 SER A N 1
ATOM 1487 C CA . SER A 1 180 ? 3.055 -12.931 0.867 1.00 92.88 180 SER A CA 1
ATOM 1488 C C . SER A 1 180 ? 1.990 -13.282 -0.171 1.00 92.88 180 SER A C 1
ATOM 1490 O O . SER A 1 180 ? 1.229 -14.229 0.009 1.00 92.88 180 SER A O 1
ATOM 1492 N N . LEU A 1 181 ? 1.954 -12.521 -1.260 1.00 89.56 181 LEU A N 1
ATOM 1493 C CA . LEU A 1 181 ? 1.219 -12.802 -2.484 1.00 89.56 181 LEU A CA 1
ATOM 1494 C C . LEU A 1 181 ? 2.212 -13.256 -3.546 1.00 89.56 181 LEU A C 1
ATOM 1496 O O . LEU A 1 181 ? 3.168 -12.549 -3.856 1.00 89.56 181 LEU A O 1
ATOM 1500 N N . TYR A 1 182 ? 1.974 -14.420 -4.126 1.00 86.56 182 TYR A N 1
ATOM 1501 C CA . TYR A 1 182 ? 2.835 -14.965 -5.166 1.00 86.56 182 TYR A CA 1
ATOM 1502 C C . TYR A 1 182 ? 2.145 -14.864 -6.535 1.00 86.56 182 TYR A C 1
ATOM 1504 O O . TYR A 1 182 ? 0.916 -14.928 -6.580 1.00 86.56 182 TYR A O 1
ATOM 1512 N N . PRO A 1 183 ? 2.878 -14.663 -7.649 1.00 80.31 183 PRO A N 1
ATOM 1513 C CA . PRO A 1 183 ? 2.294 -14.566 -8.993 1.00 80.31 183 PRO A CA 1
ATOM 1514 C C . PRO A 1 183 ? 1.339 -15.713 -9.356 1.00 80.31 183 PRO A C 1
ATOM 1516 O O . PRO A 1 183 ? 0.386 -15.506 -10.098 1.00 80.31 183 PRO A O 1
ATOM 1519 N N . GLU A 1 184 ? 1.557 -16.895 -8.787 1.00 83.62 184 GLU A N 1
ATOM 1520 C CA . GLU A 1 184 ? 0.803 -18.128 -9.001 1.00 83.62 184 GLU A CA 1
ATOM 1521 C C . GLU A 1 184 ? -0.681 -18.005 -8.621 1.00 83.62 184 GLU A C 1
ATOM 1523 O O . GLU A 1 184 ? -1.501 -18.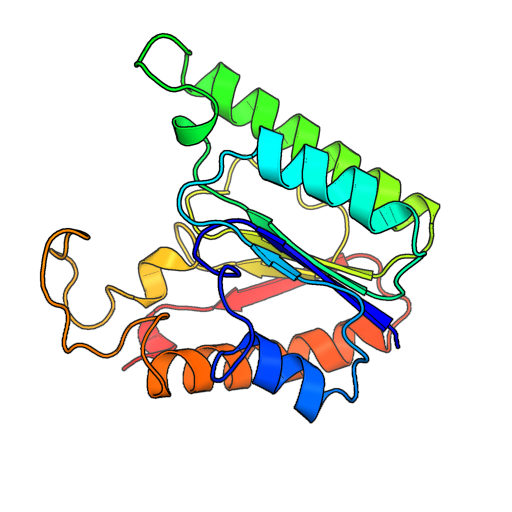804 -9.068 1.00 83.62 184 GLU A O 1
ATOM 1528 N N . ILE A 1 185 ? -1.071 -16.981 -7.852 1.00 78.94 185 ILE A N 1
ATOM 1529 C CA . ILE A 1 185 ? -2.492 -16.701 -7.587 1.00 78.94 185 ILE A CA 1
ATOM 1530 C C . ILE A 1 185 ? -3.253 -16.246 -8.846 1.00 78.94 185 ILE A C 1
ATOM 1532 O O . ILE A 1 185 ? -4.481 -16.199 -8.824 1.00 78.94 185 ILE A O 1
ATOM 1536 N N . PHE A 1 186 ? -2.539 -15.896 -9.924 1.00 72.62 186 PHE A N 1
ATOM 1537 C CA . PHE A 1 186 ? -3.103 -15.510 -11.222 1.00 72.62 186 PHE A CA 1
ATOM 1538 C C . PHE A 1 186 ? -3.151 -16.650 -1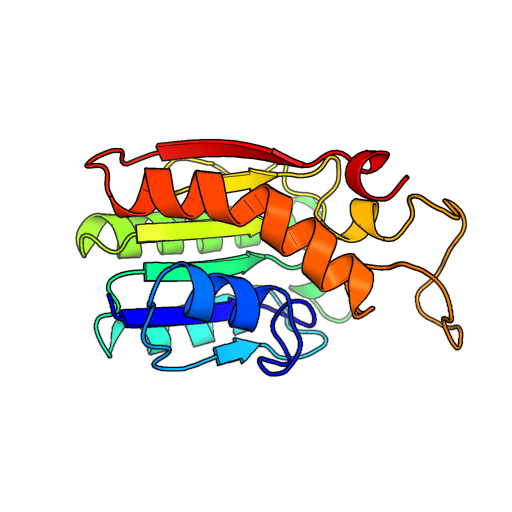2.255 1.00 72.62 186 PHE A C 1
ATOM 1540 O O . PHE A 1 186 ? -3.701 -16.431 -13.337 1.00 72.62 186 PHE A O 1
ATOM 1547 N N . SER A 1 187 ? -2.606 -17.832 -11.935 1.00 68.38 187 SER A N 1
ATOM 1548 C CA . SER A 1 187 ? -2.623 -19.025 -12.809 1.00 68.38 187 SER A CA 1
ATOM 1549 C C . SER A 1 187 ? -3.949 -19.783 -12.813 1.00 68.38 187 SER A C 1
ATOM 1551 O O . SER A 1 187 ? -4.677 -19.754 -11.795 1.00 68.38 187 SER A O 1
#

Sequence (187 aa):
MRILITGDSFTYSYKNTWIERVCNELNLEMISCYGFRGQSQYKIYDNFIKTLVPQPDVIIVCHTEFTRLYNEGLADIEFAKTIQRLLVKDMQEQCKLRNIKMINIPCFEHDFLDKDYGLWVLAPGGLMICSKADDPTWDYKTNDKRLNHFSPRGHEIIANNIIPHIRNYINTDQQFHIVSLYPEIFS

Secondary structure (DSSP, 8-state):
-EEEEEESGGGS--TTSHHHHHHHHTT-EEEEEEE-TT--HHHHHHHHHHHHTT--SEEEEEE--GGGGSSSS-S-HHHHHHHHHHHHHHHHHHHHHTTPEEEEEESS--TTS---SEEEEE-TT-GGGGGSSS-TT--TTS---S--TTSHHHHHHHHHHHHHHHHHHHTS--SEEEEE--GGGG-

Foldseek 3Di:
DEEEEFEEPLQCDQPLFLNVLLCVVQVYHYPYTHYYHLDALVSSLVVLVVVPVVPGQEYEYEHEDLVSNDDDDDDDPVRSLVVSQVSVVVSLVSCVVSNHAYEYFYQADDPSHDFDFHEYEDEVGGQQVLQCLVPVPDDPPDPDPDLGNPDSVVRVLVNVQCNVVVNVRSPDPDGGHYDYDYSVSSD

pLDDT: mean 87.27, std 12.89, range [48.09, 98.38]